Protein AF-A0A936M4H3-F1 (afdb_monomer_lite)

pLDDT: mean 85.04, std 13.44, range [44.91, 98.25]

Foldseek 3Di:
DDPPPQDLVCLLVVVDDPVNNVVNVVVCVVDPVSVVVNVVVVVVVVVVVPDDPDPDPPDPDPPPPPVPDDDPVVVVVCVVVVCVVVVVVVVVVVVVVVVVVVVPPDDDDDDPDDDDDDDDPVVVVVVVVVVVVVVVVVVVVVVVVVVVVVVVVVVVVVVVVVVVVVVVVVVVVVVVVVVVVVVVVVVVVVVPPD

Radius of gyration: 44.27 Å; chains: 1; bounding box: 66×69×129 Å

Sequence (194 aa):
MNCAPHDVRDYFFGELEEDARLRMDAHVTGCDACRAELRELETARAALLALRDEELPQRIAFVSDRVYEPSPVLRWWRAFWASGPRLVFAASVMLSAALVFHALRPAPAPPPVAQAPAVDIEAVRAEIRREIVQAVSSSEERYAERSAQLVSAAEQKLRQERQRDHEATNASLDYIERQLKYMHRASLDVGGMR

Structure (mmCIF, N/CA/C/O backbone):
data_AF-A0A936M4H3-F1
#
_entry.id   AF-A0A936M4H3-F1
#
loop_
_atom_site.group_PDB
_atom_site.id
_atom_site.type_symbol
_atom_site.label_atom_id
_atom_site.label_alt_id
_atom_site.label_comp_id
_atom_site.label_asym_id
_atom_site.label_entity_id
_atom_site.label_seq_id
_atom_site.pdbx_PDB_ins_code
_atom_site.Cartn_x
_atom_site.Cartn_y
_atom_site.Cartn_z
_atom_site.occupancy
_atom_site.B_iso_or_equiv
_atom_site.auth_seq_id
_atom_site.auth_comp_id
_atom_site.auth_asym_id
_atom_site.auth_atom_id
_atom_site.pdbx_PDB_model_num
ATOM 1 N N . MET A 1 1 ? -37.509 -13.053 21.023 1.00 46.47 1 MET A N 1
ATOM 2 C CA . MET A 1 1 ? -37.478 -11.950 22.012 1.00 46.47 1 MET A CA 1
ATOM 3 C C . MET A 1 1 ? -36.173 -12.100 22.766 1.00 46.47 1 MET A C 1
ATOM 5 O O . MET A 1 1 ? -35.916 -13.180 23.264 1.00 46.47 1 MET A O 1
ATOM 9 N N . ASN A 1 2 ? -35.312 -11.086 22.697 1.00 53.19 2 ASN A N 1
ATOM 10 C CA . ASN A 1 2 ? -33.869 -11.202 22.924 1.00 53.19 2 ASN A CA 1
ATOM 11 C C . ASN A 1 2 ? -33.533 -11.342 24.420 1.00 53.19 2 ASN A C 1
ATOM 13 O O . ASN A 1 2 ? -33.595 -10.354 25.147 1.00 53.19 2 ASN A O 1
ATOM 17 N N . CYS A 1 3 ? -33.123 -12.529 24.869 1.00 69.69 3 CYS A N 1
ATOM 18 C CA . CYS A 1 3 ? -32.554 -12.752 26.206 1.00 69.69 3 CYS A CA 1
ATOM 19 C C . CYS A 1 3 ? -31.068 -12.337 26.283 1.00 69.69 3 CYS A C 1
ATOM 21 O O . CYS A 1 3 ? -30.288 -12.950 27.001 1.00 69.69 3 CYS A O 1
ATOM 23 N N . ALA A 1 4 ? -30.660 -11.287 25.559 1.00 59.22 4 ALA A N 1
ATOM 24 C CA . ALA A 1 4 ? -29.304 -10.738 25.622 1.00 59.22 4 ALA A CA 1
ATOM 25 C C . ALA A 1 4 ? -29.107 -10.101 27.010 1.00 59.22 4 ALA A C 1
ATOM 27 O O . ALA A 1 4 ? -29.795 -9.124 27.318 1.00 59.22 4 ALA A O 1
ATOM 28 N N . PRO A 1 5 ? -28.260 -10.682 27.879 1.00 66.44 5 PRO A N 1
ATOM 29 C CA . PRO A 1 5 ? -26.875 -11.057 27.564 1.00 66.44 5 PRO A CA 1
ATOM 30 C C . PRO A 1 5 ? -26.554 -12.568 27.583 1.00 66.44 5 PRO A C 1
ATOM 32 O O . PRO A 1 5 ? -25.386 -12.940 27.632 1.00 66.44 5 PRO A O 1
ATOM 35 N N . HIS A 1 6 ? -27.559 -13.439 27.597 1.00 66.12 6 HIS A N 1
ATOM 36 C CA . HIS A 1 6 ? -27.398 -14.878 27.792 1.00 66.12 6 HIS A CA 1
ATOM 37 C C . HIS A 1 6 ? -27.431 -15.624 26.446 1.00 66.12 6 HIS A C 1
ATOM 39 O O . HIS A 1 6 ? -28.507 -15.847 25.897 1.00 66.12 6 HIS A O 1
ATOM 45 N N . ASP A 1 7 ? -26.264 -16.020 25.919 1.00 81.31 7 ASP A N 1
ATOM 46 C CA . ASP A 1 7 ? -26.178 -16.891 24.734 1.00 81.31 7 ASP A CA 1
ATOM 47 C C . ASP A 1 7 ? -26.290 -18.370 25.147 1.00 81.31 7 ASP A C 1
ATOM 49 O O . ASP A 1 7 ? -25.391 -18.943 25.769 1.00 81.31 7 ASP A O 1
ATOM 53 N N . VAL A 1 8 ? -27.431 -18.989 24.830 1.00 87.50 8 VAL A N 1
ATOM 54 C CA . VAL A 1 8 ? -27.711 -20.408 25.113 1.00 87.50 8 VAL A CA 1
ATOM 55 C C . VAL A 1 8 ? -26.773 -21.330 24.320 1.00 87.50 8 VAL A C 1
ATOM 57 O O . VAL A 1 8 ? -26.495 -22.446 24.762 1.00 87.50 8 VAL A O 1
ATOM 60 N N . ARG A 1 9 ? -26.235 -20.878 23.177 1.00 88.69 9 ARG A N 1
ATOM 61 C CA . ARG A 1 9 ? -25.313 -21.671 22.349 1.00 88.69 9 ARG A CA 1
ATOM 62 C C . ARG A 1 9 ? -23.954 -21.800 23.018 1.00 88.69 9 ARG A C 1
ATOM 64 O O . ARG A 1 9 ? -23.459 -22.915 23.135 1.00 88.69 9 ARG A O 1
ATOM 71 N N . ASP A 1 10 ? -23.403 -20.700 23.524 1.00 90.38 10 ASP A N 1
ATOM 72 C CA . ASP A 1 10 ? -22.117 -20.703 24.234 1.00 90.38 10 ASP A CA 1
ATOM 73 C C . ASP A 1 10 ? -22.197 -21.585 25.488 1.00 90.38 10 ASP A C 1
ATOM 75 O O . ASP A 1 10 ? -21.259 -22.310 25.821 1.00 90.38 10 ASP A O 1
ATOM 79 N N . TYR A 1 11 ? -23.351 -21.583 26.166 1.00 90.00 11 TYR A N 1
ATOM 80 C CA . TYR A 1 11 ? -23.632 -22.514 27.258 1.00 90.00 11 TYR A CA 1
ATOM 81 C C . TYR A 1 11 ? -23.642 -23.974 26.786 1.00 90.00 11 TYR A C 1
ATOM 83 O O . TYR A 1 11 ? -22.973 -24.814 27.385 1.00 90.00 11 TYR A O 1
ATOM 91 N N . PHE A 1 12 ? -24.355 -24.276 25.697 1.00 92.25 12 PHE A N 1
ATOM 92 C CA . PHE A 1 12 ? -24.475 -25.627 25.141 1.00 92.25 12 PHE A CA 1
ATOM 93 C C . PHE A 1 12 ? -23.137 -26.204 24.647 1.00 92.25 12 PHE A C 1
ATOM 95 O O . PHE A 1 12 ? -22.875 -27.396 24.824 1.00 92.25 12 PHE A O 1
ATOM 1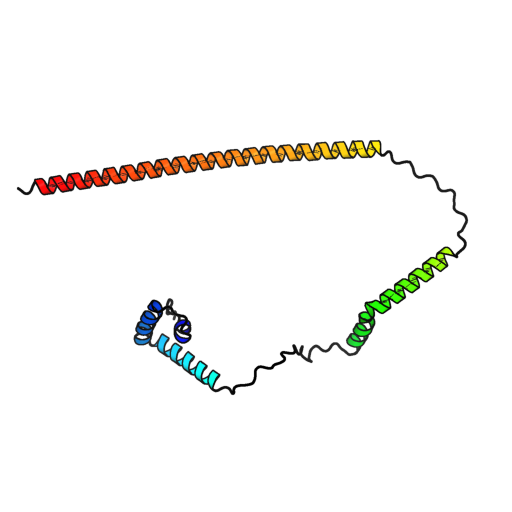02 N N . PHE A 1 13 ? -22.280 -25.369 24.051 1.00 91.19 13 PHE A N 1
ATOM 103 C CA . PHE A 1 13 ? -20.937 -25.754 23.606 1.00 91.19 13 PHE A CA 1
ATOM 104 C C . PHE A 1 13 ? -19.885 -25.714 24.726 1.00 91.19 13 PHE A C 1
ATOM 106 O O . PHE A 1 13 ? -18.771 -26.195 24.531 1.00 91.19 13 PHE A O 1
ATOM 113 N N . GLY A 1 14 ? -20.239 -25.214 25.915 1.00 90.12 14 GLY A N 1
ATOM 114 C CA . GLY A 1 14 ? -19.338 -25.141 27.066 1.00 90.12 14 GLY A CA 1
ATOM 115 C C . GLY A 1 14 ? -18.285 -24.032 26.968 1.00 90.12 14 GLY A C 1
ATOM 116 O O . GLY A 1 14 ? -17.263 -24.109 27.645 1.00 90.12 14 GLY A O 1
ATOM 117 N N . GLU A 1 15 ? -18.530 -23.007 26.152 1.00 90.19 15 GLU A N 1
ATOM 118 C CA . GLU A 1 15 ? -17.616 -21.884 25.896 1.00 90.19 15 GLU A CA 1
ATOM 119 C C . GLU A 1 15 ? -17.729 -20.768 26.951 1.00 90.19 15 GLU A C 1
ATOM 121 O O . GLU A 1 15 ? -16.879 -19.882 27.022 1.00 90.19 15 GLU A O 1
ATOM 126 N N . LEU A 1 16 ? -18.750 -20.821 27.815 1.00 88.62 16 LEU A N 1
ATOM 127 C CA . LEU A 1 16 ? -18.924 -19.867 28.912 1.00 88.62 16 LEU A CA 1
ATOM 128 C C . LEU A 1 16 ? -17.942 -20.105 30.071 1.00 88.62 16 LEU A C 1
ATOM 130 O O . LEU A 1 16 ? -17.772 -21.236 30.545 1.00 88.62 16 LEU A O 1
ATOM 134 N N . GLU A 1 17 ? -17.395 -19.005 30.600 1.00 89.50 17 GLU A N 1
ATOM 135 C CA . GLU A 1 17 ? -16.683 -18.963 31.884 1.00 89.50 17 GLU A CA 1
ATOM 136 C C . GLU A 1 17 ? -17.578 -19.437 33.044 1.00 89.50 17 GLU A C 1
ATOM 138 O O . GLU A 1 17 ? -18.808 -19.365 32.982 1.00 89.50 17 GLU A O 1
ATOM 143 N N . GLU A 1 18 ? -16.969 -19.910 34.133 1.00 86.56 18 GLU A N 1
ATOM 144 C CA . GLU A 1 18 ? -17.671 -20.544 35.261 1.00 86.56 18 GLU A CA 1
ATOM 145 C C . GLU A 1 18 ? -18.738 -19.629 35.895 1.00 86.56 18 GLU A C 1
ATOM 147 O O . GLU A 1 18 ? -19.885 -20.041 36.087 1.00 86.56 18 GLU A O 1
ATOM 152 N N . ASP A 1 19 ? -18.416 -18.346 36.081 1.00 85.19 19 ASP A N 1
ATOM 153 C CA . ASP A 1 19 ? -19.343 -17.331 36.598 1.00 85.19 19 ASP A CA 1
ATOM 154 C C . ASP A 1 19 ? -20.516 -17.044 35.647 1.00 85.19 19 ASP A C 1
ATOM 156 O O . ASP A 1 19 ? -21.613 -16.659 36.067 1.00 85.19 19 ASP A O 1
ATOM 160 N N . ALA A 1 20 ? -20.301 -17.168 34.336 1.00 86.19 20 ALA A N 1
ATOM 161 C CA . ALA A 1 20 ? -21.347 -16.995 33.331 1.00 86.19 20 ALA A CA 1
ATOM 162 C C . ALA A 1 20 ? -22.241 -18.240 33.236 1.00 86.19 20 ALA A C 1
ATOM 164 O O . ALA A 1 20 ? -23.455 -18.111 33.064 1.00 86.19 20 ALA A O 1
ATOM 165 N N . ARG A 1 21 ? -21.666 -19.431 33.434 1.00 87.50 21 ARG A N 1
ATOM 166 C CA . ARG A 1 21 ? -22.384 -20.708 33.448 1.00 87.50 21 ARG A CA 1
ATOM 167 C C . ARG A 1 21 ? -23.381 -20.792 34.602 1.00 87.50 21 ARG A C 1
ATOM 169 O O . ARG A 1 21 ? -24.550 -21.062 34.354 1.00 87.50 21 ARG A O 1
ATOM 176 N N . LEU A 1 22 ? -22.968 -20.438 35.822 1.00 88.69 22 LEU A N 1
ATOM 177 C CA . LEU A 1 22 ? -23.860 -20.414 36.993 1.00 88.69 22 LEU A CA 1
ATOM 178 C C . LEU A 1 22 ? -25.050 -19.458 36.804 1.00 88.69 22 LEU A C 1
ATOM 180 O O . LEU A 1 22 ? -26.182 -19.760 37.185 1.00 88.69 22 LEU A O 1
ATOM 184 N N . ARG A 1 23 ? -24.807 -18.300 36.176 1.00 87.31 23 ARG A N 1
ATOM 185 C CA . ARG A 1 23 ? -25.868 -17.341 35.832 1.00 87.31 23 ARG A CA 1
ATOM 186 C C . ARG A 1 23 ? -26.816 -17.896 34.768 1.00 87.31 23 ARG A C 1
ATOM 188 O O . ARG A 1 23 ? -28.020 -17.664 34.860 1.00 87.31 23 ARG A O 1
ATOM 195 N N . MET A 1 24 ? -26.291 -18.632 33.790 1.00 88.50 24 MET A N 1
ATOM 196 C CA . MET A 1 24 ? -27.103 -19.296 32.775 1.00 88.50 24 MET A CA 1
ATOM 197 C C . MET A 1 24 ? -27.952 -20.428 33.366 1.00 88.50 24 MET A C 1
ATOM 199 O O . MET A 1 24 ? -29.138 -20.494 33.060 1.00 88.50 24 MET A O 1
ATOM 203 N N . ASP A 1 25 ? -27.408 -21.255 34.262 1.00 89.50 25 ASP A N 1
ATOM 204 C CA . ASP A 1 25 ? -28.155 -22.335 34.928 1.00 89.50 25 ASP A CA 1
ATOM 205 C C . ASP A 1 25 ? -29.379 -21.791 35.681 1.00 89.50 25 ASP A C 1
ATOM 207 O O . ASP A 1 25 ? -30.506 -22.290 35.546 1.00 89.50 25 ASP A O 1
ATOM 211 N N . ALA A 1 26 ? -29.183 -20.699 36.426 1.00 88.62 26 ALA A N 1
ATOM 212 C CA . ALA A 1 26 ? -30.270 -20.000 37.102 1.00 88.62 26 ALA A CA 1
ATOM 213 C C . ALA A 1 26 ? -31.306 -19.451 36.101 1.00 88.62 26 ALA A C 1
ATOM 215 O O . ALA A 1 26 ? -32.514 -19.554 36.329 1.00 88.62 26 ALA A O 1
ATOM 216 N N . HIS A 1 27 ? -30.852 -18.903 34.970 1.00 90.00 27 HIS A N 1
ATOM 217 C CA . HIS A 1 27 ? -31.723 -18.333 33.945 1.00 90.00 27 HIS A CA 1
ATOM 218 C C . HIS A 1 27 ? -32.550 -19.394 33.203 1.00 90.00 27 HIS A C 1
ATOM 220 O O . HIS A 1 27 ? -33.765 -19.240 33.070 1.00 90.00 27 HIS A O 1
ATOM 226 N N . VAL A 1 28 ? -31.932 -20.495 32.767 1.00 89.75 28 VAL A N 1
ATOM 227 C CA . VAL A 1 28 ? -32.606 -21.611 32.082 1.00 89.75 28 VAL A CA 1
ATOM 228 C C . VAL A 1 28 ? -33.642 -22.262 32.9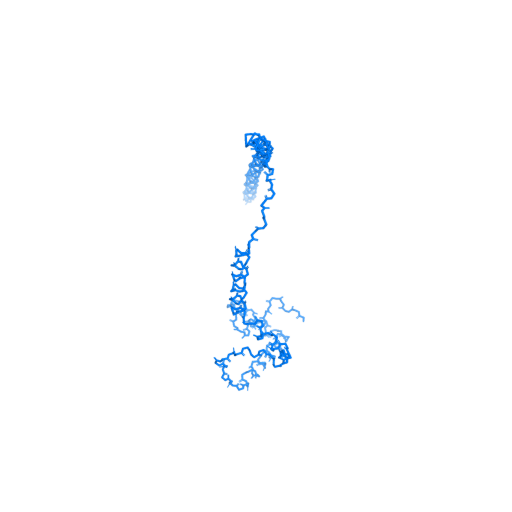99 1.00 89.75 28 VAL A C 1
ATOM 230 O O . VAL A 1 28 ? -34.692 -22.697 32.532 1.00 89.75 28 VAL A O 1
ATOM 233 N N . THR A 1 29 ? -33.435 -22.253 34.316 1.00 89.19 29 THR A N 1
ATOM 234 C CA . THR A 1 29 ? -34.442 -22.726 35.282 1.00 89.19 29 THR A CA 1
ATOM 235 C C . THR A 1 29 ? -35.661 -21.793 35.369 1.00 89.19 29 THR A C 1
ATOM 237 O O . THR A 1 29 ? -36.782 -22.254 35.590 1.00 89.19 29 THR A O 1
ATOM 240 N N . GLY A 1 30 ? -35.495 -20.491 35.118 1.00 87.81 30 GLY A N 1
ATOM 241 C CA . GLY A 1 30 ? -36.572 -19.492 35.176 1.00 87.81 30 GLY A CA 1
ATOM 242 C C . GLY A 1 30 ? -37.241 -19.146 33.838 1.00 87.81 30 GLY A C 1
ATOM 243 O O . GLY A 1 30 ? -38.352 -18.624 33.843 1.00 87.81 30 GLY A O 1
ATOM 244 N N . CYS A 1 31 ? -36.602 -19.429 32.700 1.00 90.88 31 CYS A N 1
ATOM 245 C CA . CYS A 1 31 ? -37.041 -18.965 31.381 1.00 90.88 31 CYS A CA 1
ATOM 246 C C . CYS A 1 31 ? -37.466 -20.119 30.459 1.00 90.88 31 CYS A C 1
ATOM 248 O O . CYS A 1 31 ? -36.638 -20.912 30.008 1.00 90.88 31 CYS A O 1
ATOM 250 N N . ASP A 1 32 ? -38.758 -20.189 30.121 1.00 89.88 32 ASP A N 1
ATOM 251 C CA . ASP A 1 32 ? -39.290 -21.196 29.190 1.00 89.88 32 ASP A CA 1
ATOM 252 C C . ASP A 1 32 ? -38.730 -21.074 27.770 1.00 89.88 32 ASP A C 1
ATOM 254 O O . ASP A 1 32 ? -38.497 -22.093 27.121 1.00 89.88 32 ASP A O 1
ATOM 258 N N . ALA A 1 33 ? -38.482 -19.848 27.299 1.00 88.56 33 ALA A N 1
ATOM 259 C CA . ALA A 1 33 ? -37.937 -19.609 25.964 1.00 88.56 33 ALA A CA 1
ATOM 260 C C . ALA A 1 33 ? -36.526 -20.203 25.826 1.00 88.56 33 ALA A C 1
ATOM 262 O O . ALA A 1 33 ? -36.281 -20.998 24.924 1.00 88.56 33 ALA A O 1
ATOM 263 N N . CYS A 1 34 ? -35.640 -19.926 26.787 1.00 90.06 34 CYS A N 1
ATOM 264 C CA . CYS A 1 34 ? -34.279 -20.464 26.784 1.00 90.06 34 CYS A CA 1
ATOM 265 C C . CYS A 1 34 ? -34.257 -21.994 26.946 1.00 90.06 34 CYS A C 1
ATOM 267 O O . CYS A 1 34 ? -33.422 -22.662 26.342 1.00 90.06 34 CYS A O 1
ATOM 269 N N . ARG A 1 35 ? -35.203 -22.587 27.696 1.00 91.00 35 ARG A N 1
ATOM 270 C CA . ARG A 1 35 ? -35.359 -24.056 27.745 1.00 91.00 35 ARG A CA 1
ATOM 271 C C . ARG A 1 35 ? -35.807 -24.657 26.420 1.00 91.00 35 ARG A C 1
ATOM 273 O O . ARG A 1 35 ? -35.452 -25.798 26.136 1.00 91.00 35 ARG A O 1
ATOM 280 N N . ALA A 1 36 ? -36.664 -23.962 25.678 1.00 91.94 36 ALA A N 1
ATOM 281 C CA . ALA A 1 36 ? -37.124 -24.427 24.376 1.00 91.94 36 ALA A CA 1
ATOM 282 C C . ALA A 1 36 ? -35.973 -24.406 23.362 1.00 91.94 36 ALA A C 1
ATOM 284 O O . ALA A 1 36 ? -35.756 -25.408 22.686 1.00 91.94 36 ALA A O 1
ATOM 285 N N . GLU A 1 37 ? -35.189 -23.326 23.341 1.00 91.81 37 GLU A N 1
ATOM 286 C CA . GLU A 1 37 ? -33.98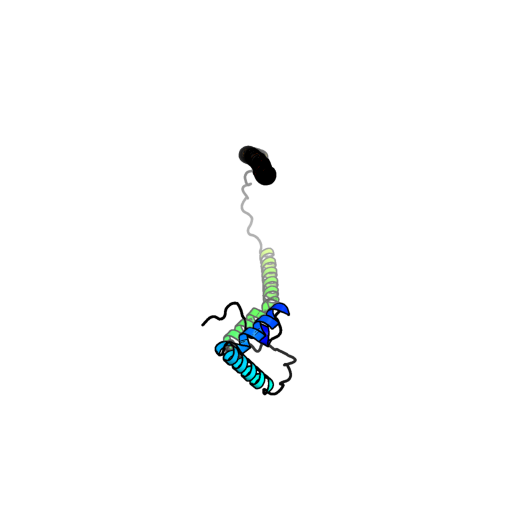8 -23.216 22.502 1.00 91.81 37 GLU A CA 1
ATOM 287 C C . GLU A 1 37 ? -32.944 -24.289 22.853 1.00 91.81 37 GLU A C 1
ATOM 289 O O . GLU A 1 37 ? -32.416 -24.949 21.960 1.00 91.81 37 GLU A O 1
ATOM 294 N N . LEU A 1 38 ? -32.697 -24.547 24.144 1.00 92.44 38 LEU A N 1
ATOM 295 C CA . LEU A 1 38 ? -31.765 -25.599 24.567 1.00 92.44 38 LEU A CA 1
ATOM 296 C C . LEU A 1 38 ? -32.205 -26.992 24.083 1.00 92.44 38 LEU A C 1
ATOM 298 O O . LEU A 1 38 ? -31.390 -27.756 23.570 1.00 92.44 38 LEU A O 1
ATOM 302 N N . ARG A 1 39 ? -33.506 -27.301 24.170 1.00 93.69 39 ARG A N 1
ATOM 303 C CA . ARG A 1 39 ? -34.073 -28.559 23.653 1.00 93.69 39 ARG A CA 1
ATOM 304 C C . ARG A 1 39 ? -33.934 -28.684 22.135 1.00 93.69 39 ARG A C 1
ATOM 306 O O . ARG A 1 39 ? -33.712 -29.783 21.625 1.00 93.69 39 ARG A O 1
ATOM 313 N N . GLU A 1 40 ? -34.068 -27.582 21.403 1.00 93.50 40 GLU A N 1
ATOM 314 C CA . GLU A 1 40 ? -33.864 -27.560 19.953 1.00 93.50 40 GLU A CA 1
ATOM 315 C C . GLU A 1 40 ? -32.402 -27.872 19.595 1.00 93.50 40 GLU A C 1
ATOM 317 O O . GLU A 1 40 ? -32.147 -28.722 18.740 1.00 93.50 40 GLU A O 1
ATOM 322 N N . LEU A 1 41 ? -31.444 -27.275 20.314 1.00 94.25 41 LEU A N 1
ATOM 323 C CA . LEU A 1 41 ? -30.013 -27.554 20.150 1.00 94.25 41 LEU A CA 1
ATOM 324 C C . LEU A 1 41 ? -29.657 -29.012 20.481 1.00 94.25 41 LEU A C 1
ATOM 326 O O . LEU A 1 41 ? -28.917 -29.655 19.732 1.00 94.25 41 LEU A O 1
ATOM 330 N N . GLU A 1 42 ? -30.212 -29.567 21.560 1.00 94.50 42 GLU A N 1
ATOM 331 C CA . GLU A 1 42 ? -30.048 -30.983 21.917 1.00 94.50 42 GLU A CA 1
ATOM 332 C C . GLU A 1 42 ? -30.587 -31.911 20.823 1.00 94.50 42 GLU A C 1
ATOM 334 O O . GLU A 1 42 ? -29.924 -32.879 20.441 1.00 94.50 42 GLU A O 1
ATOM 339 N N . THR A 1 43 ? -31.756 -31.584 20.267 1.00 95.38 43 THR A N 1
ATOM 340 C CA . THR A 1 43 ? -32.375 -32.348 19.174 1.00 95.38 43 THR A CA 1
ATOM 341 C C . THR A 1 43 ? -31.520 -32.288 17.908 1.00 95.38 43 THR A C 1
ATOM 343 O O . THR A 1 43 ? -31.287 -33.317 17.271 1.00 95.38 43 THR A O 1
ATOM 346 N N . ALA A 1 44 ? -30.995 -31.110 17.560 1.00 93.50 44 ALA A N 1
ATOM 347 C CA . ALA A 1 44 ? -30.100 -30.939 16.421 1.00 93.50 44 ALA A CA 1
ATOM 348 C C . ALA A 1 44 ? -28.797 -31.735 16.595 1.00 93.50 44 ALA A C 1
ATOM 350 O O . ALA A 1 44 ? -28.371 -32.430 15.674 1.00 93.50 44 ALA A O 1
ATOM 351 N N . ARG A 1 45 ? -28.190 -31.707 17.788 1.00 94.00 45 ARG A N 1
ATOM 352 C CA . ARG A 1 45 ? -26.997 -32.510 18.097 1.00 94.00 45 ARG A CA 1
ATOM 353 C C . ARG A 1 45 ? -27.280 -34.004 17.991 1.00 94.00 45 ARG A C 1
ATOM 355 O O . ARG A 1 45 ? -26.468 -34.725 17.420 1.00 94.00 45 ARG A O 1
ATOM 362 N N . ALA A 1 46 ? -28.415 -34.467 18.507 1.00 93.12 46 ALA A N 1
ATOM 363 C CA . ALA A 1 46 ? -28.815 -35.864 18.385 1.00 93.12 46 ALA A CA 1
ATOM 364 C C . ALA A 1 46 ? -29.010 -36.270 16.916 1.00 93.12 46 ALA A C 1
ATOM 366 O O . ALA A 1 46 ? -28.549 -37.335 16.516 1.00 93.12 46 ALA A O 1
ATOM 367 N N . ALA A 1 47 ? -29.622 -35.409 16.097 1.00 93.25 47 ALA A N 1
ATOM 368 C CA . ALA A 1 47 ? -29.771 -35.648 14.665 1.00 93.25 47 ALA A CA 1
ATOM 369 C C . ALA A 1 47 ? -28.413 -35.716 13.950 1.00 93.25 47 ALA A C 1
ATOM 371 O O . ALA A 1 47 ? -28.195 -36.629 13.161 1.00 93.25 47 ALA A O 1
ATOM 372 N N . LEU A 1 48 ? -27.485 -34.805 14.263 1.00 89.88 48 LEU A N 1
ATOM 373 C CA . LEU A 1 48 ? -26.131 -34.807 13.700 1.00 89.88 48 LEU A CA 1
ATOM 374 C C . LEU A 1 48 ? -25.336 -36.055 14.095 1.00 89.88 48 LEU A C 1
ATOM 376 O O . LEU A 1 48 ? -24.660 -36.627 13.251 1.00 89.88 48 LEU A O 1
ATOM 380 N N . LEU A 1 49 ? -25.446 -36.504 15.347 1.00 88.94 49 LEU A N 1
ATOM 381 C CA . LEU A 1 49 ? -24.792 -37.729 15.822 1.00 88.94 49 LEU A CA 1
ATOM 382 C C . LEU A 1 49 ? -25.468 -39.013 15.317 1.00 88.94 49 LEU A C 1
ATOM 384 O O . LEU A 1 49 ? -24.870 -40.081 15.382 1.00 88.94 49 LEU A O 1
ATOM 388 N N . ALA A 1 50 ? -26.709 -38.926 14.834 1.00 90.12 50 ALA A N 1
ATOM 389 C CA . ALA A 1 50 ? -27.404 -40.041 14.197 1.00 90.12 50 ALA A CA 1
ATOM 390 C C . ALA A 1 50 ? -27.015 -40.219 12.720 1.00 90.12 50 ALA A C 1
ATOM 392 O O . ALA A 1 50 ? -27.342 -41.252 12.128 1.00 90.12 50 ALA A O 1
ATOM 393 N N . LEU A 1 51 ? -26.337 -39.238 12.108 1.00 85.75 51 LEU A N 1
ATOM 394 C CA . LEU A 1 51 ? -25.740 -39.443 10.794 1.00 85.75 51 LEU A CA 1
ATOM 395 C C . LEU A 1 51 ? -24.641 -40.499 10.908 1.00 85.75 51 LEU A C 1
ATOM 397 O O . LEU A 1 51 ? -23.915 -40.577 11.894 1.00 85.75 51 LEU A O 1
ATOM 401 N N . ARG A 1 52 ? -24.533 -41.333 9.876 1.00 77.50 52 ARG A N 1
ATOM 402 C CA . ARG A 1 52 ? -23.478 -42.338 9.798 1.00 77.50 52 ARG A CA 1
ATOM 403 C C . ARG A 1 52 ? -22.126 -41.632 9.725 1.00 77.50 52 ARG A C 1
ATOM 405 O O . ARG A 1 52 ? -21.973 -40.718 8.917 1.00 77.50 52 ARG A O 1
ATOM 412 N N . ASP A 1 53 ? -21.165 -42.102 10.515 1.00 75.56 53 ASP A N 1
ATOM 413 C CA . ASP A 1 53 ? -19.768 -41.698 10.380 1.00 75.56 53 ASP A CA 1
ATOM 414 C C . ASP A 1 53 ? -19.289 -42.073 8.972 1.00 75.56 53 ASP A C 1
ATOM 416 O O . ASP A 1 53 ? -19.095 -43.245 8.644 1.00 75.56 53 ASP A O 1
ATOM 420 N N . GLU A 1 54 ? -19.176 -41.071 8.107 1.00 75.19 54 GLU A N 1
ATOM 421 C CA . GLU A 1 54 ? -18.606 -41.209 6.774 1.00 75.19 54 GLU A CA 1
ATOM 422 C C . GLU A 1 54 ? -17.123 -40.832 6.874 1.00 75.19 54 GLU A C 1
ATOM 424 O O . GLU A 1 54 ? -16.768 -39.810 7.468 1.00 75.19 54 GLU A O 1
ATOM 429 N N . GLU A 1 55 ? -16.239 -41.668 6.330 1.00 73.19 55 GLU A N 1
ATOM 430 C CA . GLU A 1 55 ? -14.803 -41.390 6.348 1.00 73.19 55 GLU A CA 1
ATOM 431 C C . GLU A 1 55 ? -14.524 -40.037 5.675 1.00 73.19 55 GLU A C 1
ATOM 433 O O . GLU A 1 55 ? -14.973 -39.790 4.551 1.00 73.19 55 GLU A O 1
ATOM 438 N N . LEU A 1 56 ? -13.770 -39.149 6.344 1.00 63.66 56 LEU A N 1
ATOM 439 C CA . LEU A 1 56 ? -13.352 -37.890 5.726 1.00 63.66 56 LEU A CA 1
ATOM 440 C C . LEU A 1 56 ? -12.622 -38.213 4.410 1.00 63.66 56 LEU A C 1
ATOM 442 O O . LEU A 1 56 ? -11.633 -38.956 4.436 1.00 63.66 56 LEU A O 1
ATOM 446 N N . PRO A 1 57 ? -13.060 -37.661 3.263 1.00 70.38 57 PRO A N 1
ATOM 447 C CA . PRO A 1 57 ? -12.458 -37.981 1.981 1.00 70.38 57 PRO A CA 1
ATOM 448 C C . PRO A 1 57 ? -10.977 -37.597 2.006 1.00 70.38 57 PRO A C 1
ATOM 450 O O . PRO A 1 57 ? -10.621 -36.421 2.042 1.00 70.38 57 PRO A O 1
ATOM 453 N N . GLN A 1 58 ? -10.098 -38.602 1.939 1.00 68.06 58 GLN A N 1
ATOM 454 C CA . GLN A 1 58 ? -8.636 -38.428 1.979 1.00 68.06 58 GLN A CA 1
ATOM 455 C C . GLN A 1 58 ? -8.093 -37.609 0.791 1.00 68.06 58 GLN A C 1
ATOM 457 O O . GLN A 1 58 ? -6.927 -37.217 0.765 1.00 68.06 58 GLN A O 1
ATOM 462 N N . ARG A 1 59 ? -8.940 -37.340 -0.210 1.00 58.78 59 ARG A N 1
ATOM 463 C CA . ARG A 1 59 ? -8.665 -36.466 -1.348 1.00 58.78 59 ARG A CA 1
ATOM 464 C C . ARG A 1 59 ? -9.876 -35.600 -1.651 1.00 58.78 59 ARG A C 1
ATOM 466 O O . ARG A 1 59 ? -10.772 -36.004 -2.388 1.00 58.78 59 ARG A O 1
ATOM 473 N N . ILE A 1 60 ? -9.845 -34.367 -1.163 1.00 54.94 60 ILE A N 1
ATOM 474 C CA . ILE A 1 60 ? -10.685 -33.293 -1.688 1.00 54.94 60 ILE A CA 1
ATOM 475 C C . ILE A 1 60 ? -10.086 -32.895 -3.043 1.00 54.94 60 ILE A C 1
ATOM 477 O O . ILE A 1 60 ? -9.289 -31.966 -3.152 1.00 54.94 60 ILE A O 1
ATOM 481 N N . ALA A 1 61 ? -10.394 -33.656 -4.092 1.00 60.53 61 ALA A N 1
ATOM 482 C CA . ALA A 1 61 ? -10.194 -33.148 -5.437 1.00 60.53 61 ALA A CA 1
ATOM 483 C C . ALA A 1 61 ? -11.276 -32.089 -5.658 1.00 60.53 61 ALA A C 1
ATOM 485 O O . ALA A 1 61 ? -12.462 -32.408 -5.582 1.00 60.53 61 ALA A O 1
ATOM 486 N N . PHE A 1 62 ? -10.881 -30.842 -5.927 1.00 50.84 62 PHE A N 1
ATOM 487 C CA . PHE A 1 62 ? -11.780 -29.854 -6.516 1.00 50.84 62 PHE A CA 1
ATOM 488 C C . PHE A 1 62 ? -12.207 -30.389 -7.885 1.00 50.84 62 PHE A C 1
ATOM 490 O O . PHE A 1 62 ? -11.584 -30.111 -8.910 1.00 50.84 62 PHE A O 1
ATOM 497 N N . VAL A 1 63 ? -13.249 -31.215 -7.902 1.00 57.34 63 VAL A N 1
ATOM 498 C CA . VAL A 1 63 ? -13.989 -31.517 -9.116 1.00 57.34 63 VAL A CA 1
ATOM 499 C C . VAL A 1 63 ? -14.722 -30.224 -9.426 1.00 57.34 63 VAL A C 1
ATOM 501 O O . VAL A 1 63 ? -15.812 -29.972 -8.928 1.00 57.34 63 VAL A O 1
ATOM 504 N N . SER A 1 64 ? -14.060 -29.349 -10.185 1.00 53.78 64 SER A N 1
ATOM 505 C CA . SER A 1 64 ? -14.758 -28.306 -10.921 1.00 53.78 64 SER A CA 1
ATOM 506 C C . SER A 1 64 ? -15.883 -29.011 -11.666 1.00 53.78 64 SER A C 1
ATOM 508 O O . SER A 1 64 ? -15.621 -29.969 -12.397 1.00 53.78 64 SER A O 1
ATOM 510 N N . ASP A 1 65 ? -17.119 -28.615 -11.372 1.00 49.88 65 ASP A N 1
ATOM 511 C CA . ASP A 1 65 ? -18.329 -29.137 -11.987 1.00 49.88 65 ASP A CA 1
ATOM 512 C C . ASP A 1 65 ? -18.091 -29.517 -13.451 1.00 49.88 65 ASP A C 1
ATOM 514 O O . ASP A 1 65 ? -17.645 -28.698 -14.258 1.00 49.88 65 ASP A O 1
ATOM 518 N N . ARG A 1 66 ? -18.477 -30.740 -13.829 1.00 53.88 66 ARG A N 1
ATOM 519 C CA . ARG A 1 66 ? -18.541 -31.181 -15.237 1.00 53.88 66 ARG A CA 1
ATOM 520 C C . ARG A 1 66 ? -19.354 -30.224 -16.126 1.00 53.88 66 ARG A C 1
ATOM 522 O O . ARG A 1 66 ? -19.240 -30.275 -17.346 1.00 53.88 66 ARG A O 1
ATOM 529 N N . VAL A 1 67 ? -20.151 -29.347 -15.515 1.00 53.75 67 VAL A N 1
ATOM 530 C CA . VAL A 1 67 ? -20.928 -28.277 -16.151 1.00 53.75 67 VAL A CA 1
ATOM 531 C C . VAL A 1 67 ? -20.034 -27.183 -16.773 1.00 53.75 67 VAL A C 1
ATOM 533 O O . VAL A 1 67 ? -20.488 -26.477 -17.667 1.00 53.75 67 VAL A O 1
ATOM 536 N N . TYR A 1 68 ? -18.750 -27.086 -16.399 1.00 51.72 68 TYR A N 1
ATOM 537 C CA . TYR A 1 68 ? -17.778 -26.133 -16.961 1.00 51.72 68 TYR A CA 1
ATOM 538 C C . TYR A 1 68 ? -16.747 -26.761 -17.908 1.00 51.72 68 TYR A C 1
ATOM 540 O O . TYR A 1 68 ? -15.654 -26.215 -18.086 1.00 51.72 68 TYR A O 1
ATOM 548 N N . GLU A 1 69 ? -17.045 -27.887 -18.563 1.00 61.41 69 GLU A N 1
ATOM 549 C CA . GLU A 1 69 ? -16.161 -28.329 -19.639 1.00 61.41 69 GLU A CA 1
ATOM 550 C C . GLU A 1 69 ? -16.214 -27.332 -20.815 1.00 61.41 69 GLU A C 1
ATOM 552 O O . GLU A 1 69 ? -17.268 -27.157 -21.433 1.00 61.41 69 GLU A O 1
ATOM 557 N N . PRO A 1 70 ? -15.092 -26.676 -21.180 1.00 62.06 70 PRO A N 1
ATOM 558 C CA . PRO A 1 70 ? -15.047 -25.882 -22.396 1.00 62.06 70 PRO A CA 1
ATOM 559 C C . PRO A 1 70 ? -15.405 -26.770 -23.594 1.00 62.06 70 PRO A C 1
ATOM 561 O O . PRO A 1 70 ? -14.972 -27.931 -23.674 1.00 62.06 70 PRO A O 1
ATOM 564 N N . SER A 1 71 ? -16.176 -26.212 -24.535 1.00 75.88 71 SER A N 1
ATOM 565 C CA . SER A 1 71 ? -16.556 -26.892 -25.776 1.00 75.88 71 SER A CA 1
ATOM 566 C C . SER A 1 71 ? -15.324 -27.536 -26.436 1.00 75.88 71 SER A C 1
ATOM 568 O O . SER A 1 71 ? -14.209 -27.015 -26.302 1.00 75.88 71 SER A O 1
ATOM 570 N N . PRO A 1 72 ? -15.468 -28.674 -27.140 1.00 78.44 72 PRO A N 1
ATOM 571 C CA . PRO A 1 72 ? -14.329 -29.374 -27.743 1.00 78.44 72 PRO A CA 1
ATOM 572 C C . PRO A 1 72 ? -13.487 -28.452 -28.643 1.00 78.44 72 PRO A C 1
ATOM 574 O O . PRO A 1 72 ? -12.261 -28.553 -28.657 1.00 78.44 72 PRO A O 1
ATOM 577 N N . VAL A 1 73 ? -14.132 -27.474 -29.289 1.00 81.56 73 VAL A N 1
ATOM 578 C CA . VAL A 1 73 ? -13.480 -26.408 -30.064 1.00 81.56 73 VAL A CA 1
ATOM 579 C C . VAL A 1 73 ? -12.594 -25.526 -29.182 1.00 81.56 73 VAL A C 1
ATOM 581 O O . VAL A 1 73 ? -11.420 -25.340 -29.492 1.00 81.56 73 VAL A O 1
ATOM 584 N N . LEU A 1 74 ? -13.109 -25.023 -28.054 1.00 80.88 74 LEU A N 1
ATOM 585 C CA . LEU A 1 74 ? -12.332 -24.199 -27.122 1.00 80.88 74 LEU A CA 1
ATOM 586 C C . LEU A 1 74 ? -11.163 -24.982 -26.502 1.00 80.88 74 LEU A C 1
ATOM 588 O O . LEU A 1 74 ? -10.120 -24.406 -26.199 1.00 80.88 74 LEU A O 1
ATOM 592 N N . ARG A 1 75 ? -11.332 -26.295 -26.310 1.00 80.44 75 ARG A N 1
ATOM 593 C CA . ARG A 1 75 ? -10.306 -27.196 -25.768 1.00 80.44 75 ARG A CA 1
ATOM 594 C C . ARG A 1 75 ? -9.151 -27.383 -26.750 1.00 80.44 75 ARG A C 1
ATOM 596 O O . ARG A 1 75 ? -7.997 -27.265 -26.348 1.00 80.44 75 ARG A O 1
ATOM 603 N N . TRP A 1 76 ? -9.457 -27.592 -28.031 1.00 82.44 76 TRP A N 1
ATOM 604 C CA . TRP A 1 76 ? -8.453 -27.639 -29.097 1.00 82.44 76 TRP A CA 1
ATOM 605 C C . TRP A 1 76 ? -7.741 -26.293 -29.262 1.00 82.44 76 TRP A C 1
ATOM 607 O O . TRP A 1 76 ? -6.514 -26.251 -29.320 1.00 82.44 76 TRP A O 1
ATOM 617 N N . TRP A 1 77 ? -8.492 -25.188 -29.231 1.00 83.12 77 TRP A N 1
ATOM 618 C CA . TRP A 1 77 ? -7.923 -23.841 -29.295 1.00 83.12 77 TRP A CA 1
ATOM 619 C C . TRP A 1 77 ? -6.965 -23.591 -28.125 1.00 83.12 77 TRP A C 1
ATOM 621 O O . TRP A 1 77 ? -5.822 -23.189 -28.325 1.00 83.12 77 TRP A O 1
ATOM 631 N N . ARG A 1 78 ? -7.373 -23.925 -26.895 1.00 80.50 78 ARG A N 1
ATOM 632 C CA . ARG A 1 78 ? -6.493 -23.842 -25.723 1.00 80.50 78 ARG A CA 1
ATOM 633 C C . ARG A 1 78 ? -5.278 -24.750 -25.839 1.00 80.50 78 ARG A C 1
ATOM 635 O O . ARG A 1 78 ? -4.202 -24.304 -25.480 1.00 80.50 78 ARG A O 1
ATOM 642 N N . ALA A 1 79 ? -5.407 -25.973 -26.347 1.00 79.25 79 ALA A N 1
ATOM 643 C CA . ALA A 1 79 ? -4.266 -26.872 -26.535 1.00 79.25 79 ALA A CA 1
ATOM 644 C C . ALA A 1 79 ? -3.254 -26.324 -27.559 1.00 79.25 79 ALA A C 1
ATOM 646 O O . ALA A 1 79 ? -2.046 -26.423 -27.344 1.00 79.25 79 ALA A O 1
ATOM 647 N N . PHE A 1 80 ? -3.738 -25.691 -28.630 1.00 79.69 80 PHE A N 1
ATOM 648 C CA . PHE A 1 80 ? -2.898 -25.006 -29.609 1.00 79.69 80 PHE A CA 1
ATOM 649 C C . PHE A 1 80 ? -2.131 -23.837 -28.970 1.00 79.69 80 PHE A C 1
ATOM 651 O O . PHE A 1 80 ? -0.906 -23.786 -29.063 1.00 79.69 80 PHE A O 1
ATOM 658 N N . TRP A 1 81 ? -2.806 -22.954 -28.229 1.00 76.62 81 TRP A N 1
ATOM 659 C CA . TRP A 1 81 ? -2.156 -21.819 -27.553 1.00 76.62 81 TRP A CA 1
ATOM 660 C C . TRP A 1 81 ? -1.345 -22.207 -26.306 1.00 76.62 81 TRP A C 1
ATOM 662 O O . TRP A 1 81 ? -0.391 -21.519 -25.950 1.00 76.62 81 TRP A O 1
ATOM 672 N N . ALA A 1 82 ? -1.655 -23.340 -25.673 1.00 73.56 82 ALA A N 1
ATOM 673 C CA . ALA A 1 82 ? -0.888 -23.900 -24.559 1.00 73.56 82 ALA A CA 1
ATOM 674 C C . ALA A 1 82 ? 0.481 -24.432 -25.002 1.00 73.56 82 ALA A C 1
ATOM 676 O O . ALA A 1 82 ? 1.360 -24.644 -24.169 1.00 73.56 82 ALA A O 1
ATOM 677 N N . SER A 1 83 ? 0.719 -24.568 -26.310 1.00 71.38 83 SER A N 1
ATOM 678 C CA . SER A 1 83 ? 2.053 -24.817 -26.860 1.00 71.38 83 SER A CA 1
ATOM 679 C C . SER A 1 83 ? 2.957 -23.567 -26.859 1.00 71.38 83 SER A C 1
ATOM 681 O O . SER A 1 83 ? 3.879 -23.460 -27.665 1.00 71.38 83 SER A O 1
ATOM 683 N N . GLY A 1 84 ? 2.738 -22.638 -25.918 1.00 71.25 84 GLY A N 1
ATOM 684 C CA . GLY A 1 84 ? 3.449 -21.364 -25.771 1.00 71.25 84 GLY A CA 1
ATOM 685 C C . GLY A 1 84 ? 4.973 -21.457 -25.934 1.00 71.25 84 GLY A C 1
ATOM 686 O O . GLY A 1 84 ? 5.512 -20.737 -26.773 1.00 71.25 84 GLY A O 1
ATOM 687 N N . PRO A 1 85 ? 5.684 -22.381 -25.254 1.00 76.50 85 PRO A N 1
ATOM 688 C CA . PRO A 1 85 ? 7.133 -22.512 -25.422 1.00 76.50 85 PRO A CA 1
ATOM 689 C C . PRO A 1 85 ? 7.556 -22.886 -26.851 1.00 76.50 85 PRO A C 1
ATOM 691 O O . PRO A 1 85 ? 8.568 -22.398 -27.350 1.00 76.50 85 PRO A O 1
ATOM 694 N N . ARG A 1 86 ? 6.772 -23.727 -27.541 1.00 81.06 86 ARG A N 1
ATOM 695 C CA . ARG A 1 86 ? 7.061 -24.156 -28.920 1.00 81.06 86 ARG A CA 1
ATOM 696 C C . ARG A 1 86 ? 6.774 -23.042 -29.924 1.00 81.06 86 ARG A C 1
ATOM 698 O O . ARG A 1 86 ? 7.539 -22.877 -30.868 1.00 81.06 86 ARG A O 1
ATOM 705 N N . LEU A 1 87 ? 5.716 -22.262 -29.697 1.00 85.44 87 LEU A N 1
ATOM 706 C CA . LEU A 1 87 ? 5.371 -21.110 -30.532 1.00 85.44 87 LEU A CA 1
ATOM 707 C C . LEU A 1 87 ? 6.403 -19.985 -30.403 1.00 85.44 87 LEU A C 1
ATOM 709 O O . LEU A 1 87 ? 6.806 -19.423 -31.418 1.00 85.44 87 LEU A O 1
ATOM 713 N N . VAL A 1 88 ? 6.888 -19.704 -29.189 1.00 85.88 88 VAL A N 1
ATOM 714 C CA . VAL A 1 88 ? 7.961 -18.718 -28.970 1.00 85.88 88 VAL A CA 1
ATOM 715 C C . VAL A 1 88 ? 9.251 -19.168 -29.649 1.00 85.88 88 VAL A C 1
ATOM 717 O O . VAL A 1 88 ? 9.853 -18.383 -30.375 1.00 85.88 88 VAL A O 1
ATOM 720 N N . PHE A 1 89 ? 9.642 -20.437 -29.497 1.00 88.94 89 PHE A N 1
ATOM 721 C CA . PHE A 1 89 ? 10.829 -20.963 -30.172 1.00 88.94 89 PHE A CA 1
ATOM 722 C C . PHE A 1 89 ? 10.710 -20.872 -31.701 1.00 88.94 89 PHE A C 1
ATOM 724 O O . PHE A 1 89 ? 11.627 -20.389 -32.363 1.00 88.94 89 PHE A O 1
ATOM 731 N N . ALA A 1 90 ? 9.562 -21.262 -32.265 1.00 90.56 90 ALA A N 1
ATOM 732 C CA . ALA A 1 90 ? 9.308 -21.146 -33.699 1.00 90.56 90 ALA A CA 1
ATOM 733 C C . ALA A 1 90 ? 9.363 -19.684 -34.180 1.00 90.56 90 ALA A C 1
ATOM 735 O O . ALA A 1 90 ? 9.980 -19.400 -35.207 1.00 90.56 90 ALA A O 1
ATOM 736 N N . ALA A 1 91 ? 8.788 -18.749 -33.417 1.00 91.62 91 ALA A N 1
ATOM 737 C CA . ALA A 1 91 ? 8.839 -17.322 -33.722 1.00 91.62 91 ALA A CA 1
ATOM 738 C C . ALA A 1 91 ? 10.273 -16.772 -33.673 1.00 91.62 91 ALA A C 1
ATOM 740 O O . ALA A 1 91 ? 10.675 -16.035 -34.572 1.00 91.62 91 ALA A O 1
ATOM 741 N N . SER A 1 92 ? 11.072 -17.162 -32.675 1.00 93.00 92 SER A N 1
ATOM 742 C CA . SER A 1 92 ? 12.479 -16.761 -32.566 1.00 93.00 92 SER A CA 1
ATOM 743 C C . SER A 1 92 ? 13.328 -17.303 -33.715 1.00 93.00 92 SER A C 1
ATOM 745 O O . SER A 1 92 ? 14.139 -16.562 -34.269 1.00 93.00 92 SER A O 1
ATOM 747 N N . VAL A 1 93 ? 13.122 -18.561 -34.121 1.00 96.00 93 VAL A N 1
ATOM 748 C CA . VAL A 1 93 ? 13.811 -19.149 -35.282 1.00 96.00 93 VAL A CA 1
ATOM 749 C C . VAL A 1 93 ? 13.425 -18.417 -36.566 1.00 96.00 93 VAL A C 1
ATOM 751 O O . VAL A 1 93 ? 14.300 -18.054 -37.351 1.00 96.00 93 VAL A O 1
ATOM 754 N N . MET A 1 94 ? 12.133 -18.139 -36.765 1.00 96.19 94 MET A N 1
ATOM 755 C CA . MET A 1 94 ? 11.650 -17.418 -37.944 1.00 96.19 94 MET A CA 1
ATOM 756 C C . MET A 1 94 ? 12.198 -15.985 -38.001 1.00 96.19 94 MET A C 1
ATOM 758 O O . MET A 1 94 ? 12.633 -15.536 -39.061 1.00 96.19 94 MET A O 1
ATOM 762 N N . LEU A 1 95 ? 12.243 -15.287 -36.862 1.00 96.00 95 LEU A N 1
ATOM 763 C CA . LEU A 1 95 ? 12.827 -13.951 -36.748 1.00 96.00 95 LEU A CA 1
ATOM 764 C C . LEU A 1 95 ? 14.335 -13.964 -37.028 1.00 96.00 95 LEU A C 1
ATOM 766 O O . LEU A 1 95 ? 14.826 -13.130 -37.785 1.00 96.00 95 LEU A O 1
ATOM 770 N N . SER A 1 96 ? 15.069 -14.922 -36.456 1.00 96.06 96 SER A N 1
ATOM 771 C CA . SER A 1 96 ? 16.506 -15.079 -36.698 1.00 96.06 96 SER A CA 1
ATOM 772 C C . SER A 1 96 ? 16.794 -15.327 -38.183 1.00 96.06 96 SER A C 1
ATOM 774 O O . SER A 1 96 ? 17.631 -14.641 -38.770 1.00 96.06 96 SER A O 1
ATOM 776 N N . ALA A 1 97 ? 16.038 -16.223 -38.825 1.00 95.56 97 ALA A N 1
ATOM 777 C CA . ALA A 1 97 ? 16.156 -16.482 -40.257 1.00 95.56 97 ALA A CA 1
ATOM 778 C C . ALA A 1 97 ? 15.832 -15.239 -41.106 1.00 95.56 97 ALA A C 1
ATOM 780 O O . ALA A 1 97 ? 16.548 -14.945 -42.064 1.00 95.56 97 ALA A O 1
ATOM 781 N N . ALA A 1 98 ? 14.798 -14.473 -40.739 1.00 95.38 98 ALA A N 1
ATOM 782 C CA .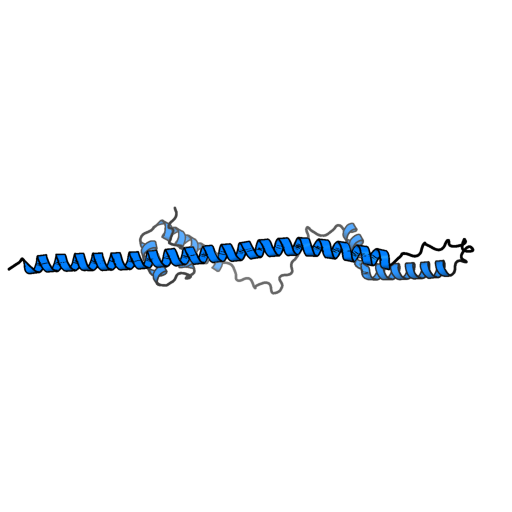 ALA A 1 98 ? 14.440 -13.232 -41.423 1.00 95.38 98 ALA A CA 1
ATOM 783 C C . ALA A 1 98 ? 15.547 -12.171 -41.320 1.00 95.38 98 ALA A C 1
ATOM 785 O O . ALA A 1 98 ? 15.841 -11.502 -42.310 1.00 95.38 98 ALA A O 1
ATOM 786 N N . LEU A 1 99 ? 16.195 -12.048 -40.157 1.00 92.88 99 LEU A N 1
ATOM 787 C CA . LEU A 1 99 ? 17.326 -11.140 -39.955 1.00 92.88 99 LEU A CA 1
ATOM 788 C C . LEU A 1 99 ? 18.541 -11.548 -40.789 1.00 92.88 99 LEU A C 1
ATOM 790 O O . LEU A 1 99 ? 19.123 -10.699 -41.457 1.00 92.88 99 LEU A O 1
ATOM 794 N N . VAL A 1 100 ? 18.893 -12.837 -40.808 1.00 94.06 100 VAL A N 1
ATOM 795 C CA . VAL A 1 100 ? 19.991 -13.349 -41.646 1.00 94.06 100 VAL A CA 1
ATOM 796 C C . VAL A 1 100 ? 19.702 -13.085 -43.121 1.00 94.06 100 VAL A C 1
ATOM 798 O O . VAL A 1 100 ? 20.555 -12.580 -43.845 1.00 94.06 100 VAL A O 1
ATOM 801 N N . PHE A 1 101 ? 18.478 -13.357 -43.567 1.00 92.50 101 PHE A N 1
ATOM 802 C CA . PHE A 1 101 ? 18.074 -13.087 -44.940 1.00 92.50 101 PHE A CA 1
ATOM 803 C C . PHE A 1 101 ? 18.115 -11.592 -45.276 1.00 92.50 101 PHE A C 1
ATOM 805 O O . PHE A 1 101 ? 18.578 -11.215 -46.349 1.00 92.50 101 PHE A O 1
ATOM 812 N N . HIS A 1 102 ? 17.685 -10.727 -44.357 1.00 88.81 102 HIS A N 1
ATOM 813 C CA . HIS A 1 102 ? 17.775 -9.281 -44.534 1.00 88.81 102 HIS A CA 1
ATOM 814 C C . HIS A 1 102 ? 19.230 -8.790 -44.557 1.00 88.81 102 HIS A C 1
ATOM 816 O O . HIS A 1 102 ? 19.546 -7.874 -45.310 1.00 88.81 102 HIS A O 1
ATOM 822 N N . ALA A 1 103 ? 20.121 -9.394 -43.771 1.00 86.94 103 ALA A N 1
ATOM 823 C CA . ALA A 1 103 ? 21.544 -9.060 -43.761 1.00 86.94 103 ALA A CA 1
ATOM 824 C C . ALA A 1 103 ? 22.262 -9.499 -45.049 1.00 86.94 103 ALA A C 1
ATOM 826 O O . ALA A 1 103 ? 23.189 -8.830 -45.494 1.00 86.94 103 ALA A O 1
ATOM 827 N N . LEU A 1 104 ? 21.824 -10.602 -45.662 1.00 88.12 104 LEU A N 1
ATOM 828 C CA . LEU A 1 104 ? 22.381 -11.116 -46.918 1.00 88.12 104 LEU A CA 1
ATOM 829 C C . LEU A 1 104 ? 21.816 -10.422 -48.165 1.00 88.12 104 LEU A C 1
ATOM 831 O O . LEU A 1 104 ? 22.329 -10.627 -49.266 1.00 88.12 104 LEU A O 1
ATOM 835 N N . ARG A 1 105 ? 20.764 -9.605 -48.027 1.00 84.56 105 ARG A N 1
ATOM 836 C CA . ARG A 1 105 ? 20.265 -8.792 -49.137 1.00 84.56 105 ARG A CA 1
ATOM 837 C C . ARG A 1 105 ? 21.267 -7.670 -49.427 1.00 84.56 105 ARG A C 1
ATOM 839 O O . ARG A 1 105 ? 21.588 -6.912 -48.513 1.00 84.56 105 ARG A O 1
ATOM 846 N N . PRO A 1 106 ? 21.741 -7.521 -50.677 1.00 76.19 106 PRO A N 1
ATOM 847 C CA . PRO A 1 106 ? 22.623 -6.420 -51.034 1.00 76.19 106 PRO A CA 1
ATOM 848 C C . PRO A 1 106 ? 21.903 -5.096 -50.767 1.00 76.19 106 PRO A C 1
ATOM 850 O O . PRO A 1 106 ? 20.835 -4.832 -51.325 1.00 76.19 106 PRO A O 1
ATOM 853 N N . ALA A 1 107 ? 22.468 -4.292 -49.867 1.00 72.69 107 ALA A N 1
ATOM 854 C CA . ALA A 1 107 ? 21.920 -2.990 -49.529 1.00 72.69 107 ALA A CA 1
ATOM 855 C C . ALA A 1 107 ? 22.032 -2.052 -50.746 1.00 72.69 107 ALA A C 1
ATOM 857 O O . ALA A 1 107 ? 23.096 -1.999 -51.371 1.00 72.69 107 ALA A O 1
ATOM 858 N N . PRO A 1 108 ? 20.974 -1.296 -51.096 1.00 71.88 108 PRO A N 1
ATOM 859 C CA . PRO A 1 108 ? 21.116 -0.194 -52.038 1.00 71.88 108 PRO A CA 1
ATOM 860 C C . PRO A 1 108 ? 22.123 0.817 -51.473 1.00 71.88 108 PRO A C 1
ATOM 862 O O . PRO A 1 108 ? 22.175 1.031 -50.260 1.00 71.88 108 PRO A O 1
ATOM 865 N N . ALA A 1 109 ? 22.940 1.409 -52.348 1.00 72.25 109 ALA A N 1
ATOM 866 C CA . ALA A 1 109 ? 23.978 2.360 -51.959 1.00 72.25 109 ALA A CA 1
ATOM 867 C C . ALA A 1 109 ? 23.397 3.453 -51.035 1.00 72.25 109 ALA A C 1
ATOM 869 O O . ALA A 1 109 ? 22.360 4.033 -51.374 1.00 72.25 109 ALA A O 1
ATOM 870 N N . PRO A 1 110 ? 24.014 3.720 -49.867 1.00 70.94 110 PRO A N 1
ATOM 871 C CA . PRO A 1 110 ? 23.458 4.662 -48.910 1.00 70.94 110 PRO A CA 1
ATOM 872 C C . PRO A 1 110 ? 23.421 6.071 -49.522 1.00 70.94 110 PRO A C 1
ATOM 874 O O . PRO A 1 110 ? 24.425 6.511 -50.092 1.00 70.94 110 PRO A O 1
ATOM 877 N N . PRO A 1 111 ? 22.297 6.804 -49.407 1.00 74.44 111 PRO A N 1
ATOM 878 C CA . PRO A 1 111 ? 22.297 8.231 -49.695 1.00 74.44 111 PRO A CA 1
ATOM 879 C C . PRO A 1 111 ? 23.270 8.942 -48.735 1.00 74.44 111 PRO A C 1
ATOM 881 O O . PRO A 1 111 ? 23.479 8.459 -47.617 1.00 74.44 111 PRO A O 1
ATOM 884 N N . PRO A 1 112 ? 23.874 10.076 -49.135 1.00 69.19 112 PRO A N 1
ATOM 885 C CA . PRO A 1 112 ? 24.764 10.829 -48.261 1.00 69.19 112 PRO A CA 1
ATOM 886 C C . PRO A 1 112 ? 24.011 11.218 -46.987 1.00 69.19 112 PRO A C 1
ATOM 888 O O . PRO A 1 112 ? 23.038 11.972 -47.018 1.00 69.19 112 PRO A O 1
ATOM 891 N N . VAL A 1 113 ? 24.442 10.647 -45.865 1.00 64.56 113 VAL A N 1
ATOM 892 C CA . VAL A 1 113 ? 23.854 10.897 -44.552 1.00 64.56 113 VAL A CA 1
ATOM 893 C C . VAL A 1 113 ? 24.222 12.324 -44.160 1.00 64.56 113 VAL A C 1
ATOM 895 O O . VAL A 1 113 ? 25.393 12.622 -43.918 1.00 64.56 113 VAL A O 1
ATOM 898 N N . ALA A 1 114 ? 23.240 13.223 -44.132 1.00 65.69 114 ALA A N 1
ATOM 899 C CA . ALA A 1 114 ? 23.421 14.531 -43.520 1.00 65.69 114 ALA A CA 1
ATOM 900 C C . ALA A 1 114 ? 23.759 14.310 -42.038 1.00 65.69 114 ALA A C 1
ATOM 902 O O . ALA A 1 114 ? 23.007 13.657 -41.314 1.00 65.69 114 ALA A O 1
ATOM 903 N N . GLN A 1 115 ? 24.922 14.798 -41.608 1.00 61.56 115 GLN A N 1
ATOM 904 C CA . GLN A 1 115 ? 25.358 14.714 -40.217 1.00 61.56 115 GLN A CA 1
ATOM 905 C C . GLN A 1 115 ? 24.324 15.430 -39.341 1.00 61.56 115 GLN A C 1
ATOM 907 O O . GLN A 1 115 ? 24.018 16.601 -39.568 1.00 61.56 115 GLN A O 1
ATOM 912 N N . ALA A 1 116 ? 23.753 14.715 -38.369 1.00 64.31 116 ALA A N 1
ATOM 913 C CA . ALA A 1 116 ? 22.850 15.315 -37.394 1.00 64.31 116 ALA A CA 1
ATOM 914 C C . ALA A 1 116 ? 23.587 16.433 -36.629 1.00 64.31 116 ALA A C 1
ATOM 916 O O . ALA A 1 116 ? 24.780 16.279 -36.344 1.00 64.31 116 ALA A O 1
ATOM 917 N N . PRO A 1 117 ? 22.916 17.552 -36.297 1.00 69.38 117 PRO A N 1
ATOM 918 C CA . PRO A 1 117 ? 23.549 18.636 -35.559 1.00 69.38 117 PRO A CA 1
ATOM 919 C C . PRO A 1 117 ? 24.052 18.118 -34.207 1.00 69.38 117 PRO A C 1
ATOM 921 O O . PRO A 1 117 ? 23.335 17.416 -33.492 1.00 69.38 117 PRO A O 1
ATOM 924 N N . ALA A 1 118 ? 25.297 18.452 -33.867 1.00 74.69 118 ALA A N 1
ATOM 925 C CA . ALA A 1 118 ? 25.877 18.105 -32.580 1.00 74.69 118 ALA A CA 1
ATOM 926 C C . ALA A 1 118 ? 25.067 18.772 -31.458 1.00 74.69 118 ALA A C 1
ATOM 928 O O . ALA A 1 118 ? 24.895 19.991 -31.445 1.00 74.69 118 ALA A O 1
ATOM 929 N N . VAL A 1 119 ? 24.549 17.968 -30.530 1.00 78.94 119 VAL A N 1
ATOM 930 C CA . VAL A 1 119 ? 23.839 18.467 -29.347 1.00 78.94 119 VAL A CA 1
ATOM 931 C C . VAL A 1 119 ? 24.861 19.077 -28.390 1.00 78.94 119 VAL A C 1
ATOM 933 O O . VAL A 1 119 ? 25.810 18.402 -27.990 1.00 78.94 119 VAL A O 1
ATOM 936 N N . ASP A 1 120 ? 24.660 20.339 -28.007 1.00 86.12 120 ASP A N 1
ATOM 937 C CA . ASP A 1 120 ? 25.503 21.018 -27.022 1.00 86.12 120 ASP A CA 1
ATOM 938 C C . ASP A 1 120 ? 25.163 20.543 -25.602 1.00 86.12 120 ASP A C 1
ATOM 940 O O . ASP A 1 120 ? 24.205 20.983 -24.960 1.00 86.12 120 ASP A O 1
ATOM 944 N N . ILE A 1 121 ? 25.965 19.597 -25.120 1.00 86.94 121 ILE A N 1
ATOM 945 C CA . ILE A 1 121 ? 25.809 18.969 -23.808 1.00 86.94 121 ILE A CA 1
ATOM 946 C C . ILE A 1 121 ? 25.958 19.983 -22.661 1.00 86.94 121 ILE A C 1
ATOM 948 O O . ILE A 1 121 ? 25.337 19.796 -21.611 1.00 86.94 121 ILE A O 1
ATOM 952 N N . GLU A 1 122 ? 26.732 21.061 -22.831 1.00 87.81 122 GLU A N 1
ATOM 953 C CA . GLU A 1 122 ? 26.894 22.070 -21.775 1.00 87.81 122 GLU A CA 1
ATOM 954 C C . GLU A 1 122 ? 25.655 22.957 -21.641 1.00 87.81 122 GLU A C 1
ATOM 956 O O . GLU A 1 122 ? 25.231 23.246 -20.518 1.00 87.81 122 GLU A O 1
ATOM 961 N N . ALA A 1 123 ? 25.006 23.306 -22.756 1.00 88.81 123 ALA A N 1
ATOM 962 C CA . ALA A 1 123 ? 23.726 24.014 -22.730 1.00 88.81 123 ALA A CA 1
ATOM 963 C C . ALA A 1 123 ? 22.640 23.188 -22.016 1.00 88.81 123 ALA A C 1
ATOM 965 O O . ALA A 1 123 ? 21.937 23.700 -21.143 1.00 88.81 123 ALA A O 1
ATOM 966 N N . VAL A 1 124 ? 22.563 21.885 -22.310 1.00 92.00 124 VAL A N 1
ATOM 967 C CA . VAL A 1 124 ? 21.625 20.965 -21.640 1.00 92.00 124 VAL A CA 1
ATOM 968 C C . VAL A 1 124 ? 21.923 20.864 -20.141 1.00 92.00 124 VAL A C 1
ATOM 970 O O . VAL A 1 124 ? 21.013 20.919 -19.314 1.00 92.00 124 VAL A O 1
ATOM 973 N N . ARG A 1 125 ? 23.200 20.765 -19.757 1.00 94.50 125 ARG A N 1
ATOM 974 C CA . ARG A 1 125 ? 23.604 20.699 -18.345 1.00 94.50 125 ARG A CA 1
ATOM 975 C C . ARG A 1 125 ? 23.274 21.986 -17.585 1.00 94.50 125 ARG A C 1
ATOM 977 O O . ARG A 1 125 ? 22.900 21.915 -16.412 1.00 94.50 125 ARG A O 1
ATOM 984 N N . ALA A 1 126 ? 23.420 23.145 -18.225 1.00 94.00 126 ALA A N 1
ATOM 985 C CA . ALA A 1 126 ? 23.074 24.433 -17.636 1.00 94.00 126 ALA A CA 1
ATOM 986 C C . ALA A 1 126 ? 21.564 24.553 -17.378 1.00 94.00 126 ALA A C 1
ATOM 988 O O . ALA A 1 126 ? 21.172 25.015 -16.305 1.00 94.00 126 ALA A O 1
ATOM 989 N N . GLU A 1 127 ? 20.733 24.080 -18.311 1.00 93.75 127 GLU A N 1
ATOM 990 C CA . GLU A 1 127 ? 19.274 24.076 -18.153 1.00 93.75 127 GLU A CA 1
ATOM 991 C C . GLU A 1 127 ? 18.833 23.154 -17.011 1.00 93.75 127 GLU A C 1
ATOM 993 O O . GLU A 1 127 ? 18.141 23.591 -16.094 1.00 93.75 127 GLU A O 1
ATOM 998 N N . ILE A 1 128 ? 19.345 21.918 -16.978 1.00 95.94 128 ILE A N 1
ATOM 999 C CA . ILE A 1 128 ? 19.056 20.959 -15.899 1.00 95.94 128 ILE A CA 1
ATOM 1000 C C . ILE A 1 128 ? 19.431 21.544 -14.533 1.00 95.94 128 ILE A C 1
ATOM 1002 O O . ILE A 1 128 ? 18.683 21.422 -13.564 1.00 95.94 128 ILE A O 1
ATOM 1006 N N . ARG A 1 129 ? 20.590 22.209 -14.429 1.00 96.88 129 ARG A N 1
ATOM 1007 C CA . ARG A 1 129 ? 21.014 22.835 -13.170 1.00 96.88 129 ARG A CA 1
ATOM 1008 C C . ARG A 1 129 ? 20.044 23.931 -12.733 1.00 96.88 129 ARG A C 1
ATOM 1010 O O . ARG A 1 129 ? 19.762 24.031 -11.542 1.00 96.88 129 ARG A O 1
ATOM 1017 N N . ARG A 1 130 ? 19.540 24.736 -13.672 1.00 96.00 130 ARG A N 1
ATOM 1018 C CA . ARG A 1 130 ? 18.559 25.789 -13.384 1.00 96.00 130 ARG A CA 1
ATOM 1019 C C . ARG A 1 130 ? 17.262 25.191 -12.838 1.00 96.00 130 ARG A C 1
ATOM 1021 O O . ARG A 1 130 ? 16.793 25.643 -11.796 1.00 96.00 130 ARG A O 1
ATOM 1028 N N . GLU A 1 131 ? 16.737 24.153 -13.486 1.00 95.69 131 GLU A N 1
ATOM 1029 C CA . GLU A 1 131 ? 15.518 23.471 -13.037 1.00 95.69 131 GLU A CA 1
ATOM 1030 C C . GLU A 1 131 ? 15.687 22.837 -11.652 1.00 95.69 131 GLU A C 1
ATOM 1032 O O . GLU A 1 131 ? 14.814 22.981 -10.796 1.00 95.69 131 GLU A O 1
ATOM 1037 N N . ILE A 1 132 ? 16.832 22.194 -11.387 1.00 97.69 132 ILE A N 1
ATOM 1038 C CA . ILE A 1 132 ? 17.125 21.603 -10.074 1.00 97.69 132 ILE A CA 1
ATOM 1039 C C . ILE A 1 132 ? 17.141 22.680 -8.987 1.00 97.69 132 ILE A C 1
ATOM 1041 O O . ILE A 1 132 ? 16.519 22.495 -7.944 1.00 97.69 132 ILE A O 1
ATOM 1045 N N . VAL A 1 133 ? 17.821 23.807 -9.219 1.00 97.31 133 VAL A N 1
ATOM 1046 C CA . VAL A 1 133 ? 17.894 24.900 -8.235 1.00 97.31 133 VAL A CA 1
ATOM 1047 C C . VAL A 1 133 ? 16.500 25.446 -7.925 1.00 97.31 133 VAL A C 1
ATOM 1049 O O . VAL A 1 133 ? 16.162 25.616 -6.756 1.00 97.31 133 VAL A O 1
ATOM 1052 N N . GLN A 1 134 ? 15.669 25.649 -8.948 1.00 96.50 134 GLN A N 1
ATOM 1053 C CA . GLN A 1 134 ? 14.295 26.122 -8.773 1.00 96.50 134 GLN A CA 1
ATOM 1054 C C . GLN A 1 134 ? 13.413 25.103 -8.030 1.00 96.50 134 GLN A C 1
ATOM 1056 O O . GLN A 1 134 ? 12.606 25.465 -7.170 1.00 96.50 134 GLN A O 1
ATOM 1061 N N . ALA A 1 135 ? 13.557 23.814 -8.342 1.00 95.81 135 ALA A N 1
ATOM 1062 C CA . ALA A 1 135 ? 12.810 22.759 -7.670 1.00 95.81 135 ALA A CA 1
ATOM 1063 C C . ALA A 1 135 ? 13.194 22.661 -6.186 1.00 95.81 135 ALA A C 1
ATOM 1065 O O . ALA A 1 135 ? 12.306 22.583 -5.330 1.00 95.81 135 ALA A O 1
ATOM 1066 N N . VAL A 1 136 ? 14.495 22.719 -5.880 1.00 97.62 136 VAL A N 1
ATOM 1067 C CA . VAL A 1 136 ? 15.022 22.660 -4.511 1.00 97.62 136 VAL A CA 1
ATOM 1068 C C . VAL A 1 136 ? 14.576 23.874 -3.701 1.00 97.62 136 VAL A C 1
ATOM 1070 O O . VAL A 1 136 ? 1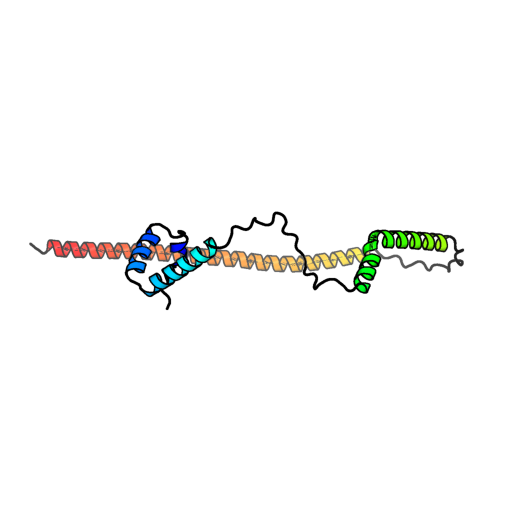4.025 23.672 -2.623 1.00 97.62 136 VAL A O 1
ATOM 1073 N N . SER A 1 137 ? 14.688 25.098 -4.229 1.00 96.69 137 SER A N 1
ATOM 1074 C CA . SER A 1 137 ? 14.274 26.304 -3.494 1.00 96.69 137 SER A CA 1
ATOM 1075 C C . SER A 1 137 ? 12.790 26.263 -3.116 1.00 96.69 137 SER A C 1
ATOM 1077 O O . SER A 1 137 ? 12.434 26.475 -1.959 1.00 96.69 137 SER A O 1
ATOM 1079 N N . SER A 1 138 ? 11.922 25.857 -4.052 1.00 94.94 138 SER A N 1
ATOM 1080 C CA . SER A 1 138 ? 10.487 25.695 -3.770 1.00 94.94 138 SER A CA 1
ATOM 1081 C C . SER A 1 138 ? 10.207 24.613 -2.721 1.00 94.94 138 SER A C 1
ATOM 1083 O O . SER A 1 138 ? 9.192 24.641 -2.024 1.00 94.94 138 SER A O 1
ATOM 1085 N N . SER A 1 139 ? 11.077 23.604 -2.631 1.00 95.00 139 SER A N 1
ATOM 1086 C CA . SER A 1 139 ? 10.941 22.534 -1.653 1.00 95.00 139 SER A CA 1
ATOM 1087 C C . SER A 1 139 ? 11.401 22.976 -0.273 1.00 95.00 139 SER A C 1
ATOM 1089 O O . SER A 1 139 ? 10.737 22.640 0.705 1.00 95.00 139 SER A O 1
ATOM 1091 N N . GLU A 1 140 ? 12.506 23.711 -0.187 1.00 97.62 140 GLU A N 1
ATOM 1092 C CA . GLU A 1 140 ? 13.037 24.251 1.063 1.00 97.62 140 GLU A CA 1
ATOM 1093 C C . GLU A 1 140 ? 12.044 25.208 1.725 1.00 97.62 140 GLU A C 1
ATOM 1095 O O . GLU A 1 140 ? 11.800 25.079 2.922 1.00 97.62 140 GLU A O 1
ATOM 1100 N N . GLU A 1 141 ? 11.379 26.069 0.949 1.00 96.56 141 GLU A N 1
ATOM 1101 C CA . GLU A 1 141 ? 10.305 26.941 1.446 1.00 96.56 141 GLU A CA 1
ATOM 1102 C C . GLU A 1 141 ? 9.172 26.128 2.093 1.00 96.56 141 GLU A C 1
ATOM 1104 O O . GLU A 1 141 ? 8.820 26.349 3.254 1.00 96.56 141 GLU A O 1
ATOM 1109 N N . ARG A 1 142 ? 8.671 25.093 1.401 1.00 95.75 142 ARG A N 1
ATOM 1110 C CA . ARG A 1 142 ? 7.634 24.195 1.945 1.00 95.75 142 ARG A CA 1
ATOM 1111 C C . ARG A 1 142 ? 8.091 23.468 3.211 1.00 95.75 142 ARG A C 1
ATOM 1113 O O . ARG A 1 142 ? 7.283 23.222 4.109 1.00 95.75 142 ARG A O 1
ATOM 1120 N N . TYR A 1 143 ? 9.362 23.076 3.290 1.00 96.19 143 TYR A N 1
ATOM 1121 C CA . TYR A 1 143 ? 9.911 22.422 4.479 1.00 96.19 143 TYR A CA 1
ATOM 1122 C C . TYR A 1 143 ? 10.075 23.396 5.643 1.00 96.19 143 TYR A C 1
ATOM 1124 O O . TYR A 1 143 ? 9.770 23.016 6.776 1.00 96.19 143 TYR A O 1
ATOM 1132 N N . ALA A 1 144 ? 10.488 24.635 5.384 1.00 97.31 144 ALA A N 1
ATOM 1133 C CA . ALA A 1 144 ? 10.602 25.678 6.395 1.00 97.31 144 ALA A CA 1
ATOM 1134 C C . ALA A 1 144 ? 9.227 26.004 6.998 1.00 97.31 144 ALA A C 1
ATOM 1136 O O . ALA A 1 144 ? 9.079 26.007 8.222 1.00 97.31 144 ALA A O 1
ATOM 1137 N N . GLU A 1 145 ? 8.200 26.161 6.157 1.00 96.94 145 GLU A N 1
ATOM 1138 C CA . GLU A 1 145 ? 6.820 26.388 6.598 1.00 96.94 145 GLU A CA 1
ATOM 1139 C C . GLU A 1 145 ? 6.287 25.233 7.452 1.00 96.94 145 GLU A C 1
ATOM 1141 O O . GLU A 1 145 ? 5.784 25.453 8.555 1.00 96.94 145 GLU A O 1
ATOM 1146 N N . ARG A 1 146 ? 6.435 23.984 6.987 1.00 96.88 146 ARG A N 1
ATOM 1147 C CA . ARG A 1 146 ? 6.002 22.802 7.754 1.00 96.88 146 ARG A CA 1
ATOM 1148 C C . ARG A 1 146 ? 6.745 22.679 9.076 1.00 96.88 146 ARG A C 1
ATOM 1150 O O . ARG A 1 146 ? 6.131 22.368 10.090 1.00 96.88 146 ARG A O 1
ATOM 1157 N N . SER A 1 147 ? 8.048 22.943 9.085 1.00 96.62 147 SER A N 1
ATOM 1158 C CA . SER A 1 147 ? 8.854 22.900 10.309 1.00 96.62 147 SER A CA 1
ATOM 1159 C C . SER A 1 147 ? 8.369 23.938 11.321 1.00 96.62 147 SER A C 1
ATOM 1161 O O . SER A 1 147 ? 8.158 23.603 12.485 1.00 96.62 147 SER A O 1
ATOM 1163 N N . ALA A 1 148 ? 8.091 25.166 10.873 1.00 97.56 148 ALA A N 1
ATOM 1164 C CA . ALA A 1 148 ? 7.529 26.213 11.723 1.00 97.56 148 ALA A CA 1
ATOM 1165 C C . ALA A 1 148 ? 6.134 25.841 12.266 1.00 97.56 148 ALA A C 1
ATOM 1167 O O . ALA A 1 148 ? 5.840 26.053 13.446 1.00 97.56 148 ALA A O 1
ATOM 1168 N N . GLN A 1 149 ? 5.283 25.228 11.438 1.00 97.38 149 GLN A N 1
ATOM 1169 C CA . GLN A 1 149 ? 3.972 24.725 11.860 1.00 97.38 149 GLN A CA 1
ATOM 1170 C C . GLN A 1 149 ? 4.087 23.611 12.910 1.00 97.38 149 GLN A C 1
ATOM 1172 O O . GLN A 1 149 ? 3.368 23.634 13.904 1.00 97.38 149 GLN A O 1
ATOM 1177 N N . LEU A 1 150 ? 5.012 22.662 12.742 1.00 97.75 150 LEU A N 1
ATOM 1178 C CA . LEU A 1 150 ? 5.210 21.574 13.705 1.00 97.75 150 LEU A CA 1
ATOM 1179 C C . LEU A 1 150 ? 5.736 22.086 15.048 1.00 97.75 150 LEU A C 1
ATOM 1181 O O . LEU A 1 150 ? 5.230 21.676 16.092 1.00 97.75 150 LEU A O 1
ATOM 1185 N N . VAL A 1 151 ? 6.709 23.002 15.032 1.00 98.06 151 VAL A N 1
ATOM 1186 C CA . VAL A 1 151 ? 7.253 23.603 16.260 1.00 98.06 151 VAL A CA 1
ATOM 1187 C C . VAL A 1 151 ? 6.171 24.399 16.989 1.00 98.06 151 VAL A C 1
ATOM 1189 O O . VAL A 1 151 ? 5.962 24.196 18.184 1.00 98.06 151 VAL A O 1
ATOM 1192 N N . SER A 1 152 ? 5.418 25.241 16.277 1.00 97.31 152 SER A N 1
ATOM 1193 C CA . SER A 1 152 ? 4.332 26.018 16.889 1.00 97.31 152 SER A CA 1
ATOM 1194 C C . SER A 1 152 ? 3.201 25.136 17.432 1.00 97.31 152 SER A C 1
ATOM 1196 O O . SER A 1 152 ? 2.710 25.387 18.534 1.00 97.31 152 SER A O 1
ATOM 1198 N N . ALA A 1 153 ? 2.826 24.064 16.729 1.00 98.06 153 ALA A N 1
ATOM 1199 C CA . ALA A 1 153 ? 1.846 23.094 17.216 1.00 98.06 153 ALA A CA 1
ATOM 1200 C C . ALA A 1 153 ? 2.340 22.349 18.470 1.00 98.06 153 ALA A C 1
ATOM 1202 O O . ALA A 1 153 ? 1.580 22.167 19.426 1.00 98.06 153 ALA A O 1
ATOM 1203 N N . ALA A 1 154 ? 3.619 21.961 18.504 1.00 98.12 154 ALA A N 1
ATOM 1204 C CA . ALA A 1 154 ? 4.232 21.330 19.671 1.00 98.12 154 ALA A CA 1
ATOM 1205 C C . ALA A 1 154 ? 4.250 22.277 20.883 1.00 98.12 154 ALA A C 1
ATOM 1207 O O . ALA A 1 154 ? 3.869 21.877 21.985 1.00 98.12 154 ALA A O 1
ATOM 1208 N N . GLU A 1 155 ? 4.611 23.548 20.684 1.00 97.94 155 GLU A N 1
ATOM 1209 C CA . GLU A 1 155 ? 4.559 24.558 21.743 1.00 97.94 155 GLU A CA 1
ATOM 1210 C C . GLU A 1 155 ? 3.142 24.763 22.286 1.00 97.94 155 GLU A C 1
ATOM 1212 O O . GLU A 1 155 ? 2.959 24.875 23.500 1.00 97.94 155 GLU A O 1
ATOM 1217 N N . GLN A 1 156 ? 2.135 24.820 21.409 1.00 97.62 156 GLN A N 1
ATOM 1218 C CA . GLN A 1 156 ? 0.738 24.964 21.817 1.00 97.62 156 GLN A CA 1
ATOM 1219 C C . GLN A 1 156 ? 0.281 23.778 22.665 1.00 97.62 156 GLN A C 1
ATOM 1221 O O . GLN A 1 156 ? -0.308 23.988 23.726 1.00 97.62 156 GLN A O 1
ATOM 1226 N N . LYS A 1 157 ? 0.610 22.548 22.254 1.00 97.62 157 LYS A N 1
ATOM 1227 C CA . LYS A 1 157 ? 0.289 21.342 23.024 1.00 97.62 157 LYS A CA 1
ATOM 1228 C C . LYS A 1 157 ? 0.935 21.374 24.411 1.00 97.62 157 LYS A C 1
ATOM 1230 O O . LYS A 1 157 ? 0.246 21.169 25.404 1.00 97.62 157 LYS A O 1
ATOM 1235 N N . LEU A 1 158 ? 2.215 21.741 24.496 1.00 98.25 158 LEU A N 1
ATOM 1236 C CA . LEU A 1 158 ? 2.927 21.849 25.773 1.00 98.25 158 LEU A CA 1
ATOM 1237 C C . LEU A 1 158 ? 2.338 22.943 26.684 1.00 98.25 158 LEU A C 1
ATOM 1239 O O . LEU A 1 158 ? 2.346 22.822 27.909 1.00 98.25 158 LEU A O 1
ATOM 1243 N N . ARG A 1 159 ? 1.852 24.054 26.114 1.00 97.75 159 ARG A N 1
ATOM 1244 C CA . ARG A 1 159 ? 1.151 25.097 26.885 1.00 97.75 159 ARG A CA 1
ATOM 1245 C C . ARG A 1 159 ? -0.188 24.584 27.419 1.00 97.75 159 ARG A C 1
ATOM 1247 O O . ARG A 1 159 ? -0.492 24.841 28.578 1.00 97.75 159 ARG A O 1
ATOM 1254 N N . GLN A 1 160 ? -0.945 23.844 26.609 1.00 97.44 160 GLN A N 1
ATOM 1255 C CA . GLN A 1 160 ? -2.218 23.243 27.020 1.00 97.44 160 GLN A CA 1
ATOM 1256 C C . GLN A 1 160 ? -2.032 22.185 28.113 1.00 97.44 160 GLN A C 1
ATOM 1258 O O . GLN A 1 160 ? -2.786 22.179 29.080 1.00 97.44 160 GLN A O 1
ATOM 1263 N N . GLU A 1 161 ? -1.022 21.320 27.992 1.00 97.56 161 GLU A N 1
ATOM 1264 C CA . GLU A 1 161 ? -0.686 20.322 29.018 1.00 97.56 161 GLU A CA 1
ATOM 1265 C C . GLU A 1 161 ? -0.339 21.001 30.346 1.00 97.56 161 GLU A C 1
ATOM 1267 O O . GLU A 1 161 ? -0.964 20.704 31.359 1.00 97.56 161 GLU A O 1
ATOM 1272 N N . ARG A 1 162 ? 0.534 22.019 30.330 1.00 97.94 162 ARG A N 1
ATOM 1273 C CA . ARG A 1 162 ? 0.855 22.792 31.542 1.00 97.94 162 ARG A CA 1
ATOM 1274 C C . ARG A 1 162 ? -0.371 23.447 32.177 1.00 97.94 162 ARG A C 1
ATOM 1276 O O . ARG A 1 162 ? -0.494 23.447 33.396 1.00 97.94 162 ARG A O 1
ATOM 1283 N N . GLN A 1 163 ? -1.276 24.013 31.375 1.00 97.19 163 GLN A N 1
ATOM 1284 C CA . GLN A 1 163 ? -2.517 24.603 31.893 1.00 97.19 163 GLN A CA 1
ATOM 1285 C C . GLN A 1 163 ? -3.398 23.552 32.573 1.00 97.19 163 GLN A C 1
ATOM 1287 O O . GLN A 1 163 ? -3.856 23.783 33.689 1.00 97.19 163 GLN A O 1
ATOM 1292 N N . ARG A 1 164 ? -3.562 22.378 31.953 1.00 97.38 164 ARG A N 1
ATOM 1293 C CA . ARG A 1 164 ? -4.318 21.263 32.538 1.00 97.38 164 ARG A CA 1
ATOM 1294 C C . ARG A 1 164 ? -3.692 20.756 33.832 1.00 97.38 164 ARG A C 1
ATOM 1296 O O . ARG A 1 164 ? -4.421 20.500 34.783 1.00 97.38 164 ARG A O 1
ATOM 1303 N N . ASP A 1 165 ? -2.368 20.658 33.894 1.00 97.69 165 ASP A N 1
ATOM 1304 C CA . ASP A 1 165 ? -1.661 20.230 35.105 1.00 97.69 165 ASP A CA 1
ATOM 1305 C C . ASP A 1 165 ? -1.858 21.230 36.251 1.00 97.69 165 ASP A C 1
ATOM 1307 O O . ASP A 1 165 ? -2.117 20.838 37.394 1.00 97.69 165 ASP A O 1
ATOM 1311 N N . HIS A 1 166 ? -1.796 22.532 35.952 1.00 97.38 166 HIS A N 1
ATOM 1312 C CA . HIS A 1 166 ? -2.097 23.580 36.928 1.00 97.38 166 HIS A CA 1
ATOM 1313 C C . HIS A 1 166 ? -3.551 23.512 37.412 1.00 97.38 166 HIS A C 1
ATOM 1315 O O . HIS A 1 166 ? -3.797 23.594 38.615 1.00 97.38 166 HIS A O 1
ATOM 1321 N N . GLU A 1 167 ? -4.512 23.322 36.507 1.00 97.19 167 GLU A N 1
ATOM 1322 C CA . GLU A 1 167 ? -5.931 23.172 36.850 1.00 97.19 167 GLU A CA 1
ATOM 1323 C C . GLU A 1 167 ? -6.192 21.919 37.698 1.00 97.19 167 GLU A C 1
ATOM 1325 O O . GLU A 1 167 ? -6.876 22.006 38.718 1.00 97.19 167 GLU A O 1
ATOM 1330 N N . ALA A 1 168 ? -5.601 20.776 37.339 1.00 96.69 168 ALA A N 1
ATOM 1331 C CA . ALA A 1 168 ? -5.711 19.530 38.094 1.00 96.69 168 ALA A CA 1
ATOM 1332 C C . ALA A 1 168 ? -5.112 19.665 39.502 1.00 96.69 168 ALA A C 1
ATOM 1334 O O . ALA A 1 168 ? -5.719 19.233 40.486 1.00 96.69 168 ALA A O 1
ATOM 1335 N N . THR A 1 169 ? -3.957 20.328 39.613 1.00 97.88 169 THR A N 1
ATOM 1336 C CA . THR A 1 169 ? -3.324 20.610 40.907 1.00 97.88 169 THR A CA 1
ATOM 1337 C C . THR A 1 169 ? -4.221 21.507 41.760 1.00 97.88 169 THR A C 1
ATOM 1339 O O . THR A 1 169 ? -4.515 21.166 42.905 1.00 97.88 169 THR A O 1
ATOM 1342 N N . ASN A 1 170 ? -4.738 22.604 41.203 1.00 97.00 170 ASN A N 1
ATOM 1343 C CA . ASN A 1 170 ? -5.642 23.509 41.918 1.00 97.00 170 ASN A CA 1
ATOM 1344 C C . ASN A 1 170 ? -6.936 22.811 42.366 1.00 97.00 170 ASN A C 1
ATOM 1346 O O . ASN A 1 170 ? -7.367 22.999 43.502 1.00 97.00 170 ASN A O 1
ATOM 1350 N N . ALA A 1 171 ? -7.526 21.963 41.519 1.00 96.38 171 ALA A N 1
ATOM 1351 C CA . ALA A 1 171 ? -8.707 21.178 41.872 1.00 96.38 171 ALA A CA 1
ATOM 1352 C C . ALA A 1 171 ? -8.423 20.196 43.022 1.00 96.38 171 ALA A C 1
ATOM 1354 O O . ALA A 1 171 ? -9.253 20.033 43.918 1.00 96.38 171 ALA A O 1
ATOM 1355 N N . SER A 1 172 ? -7.238 19.573 43.034 1.00 95.50 172 SER A N 1
ATOM 1356 C CA . SER A 1 172 ? -6.824 18.686 44.128 1.00 95.50 172 SER A CA 1
ATOM 1357 C C . SER A 1 172 ? -6.654 19.434 45.457 1.00 95.50 172 SER A C 1
ATOM 1359 O O . SER A 1 172 ? -7.101 18.946 46.497 1.00 95.50 172 SER A O 1
ATOM 1361 N N . LEU A 1 173 ? -6.089 20.647 45.429 1.00 97.56 173 LEU A N 1
ATOM 1362 C CA . LEU A 1 173 ? -5.951 21.499 46.611 1.00 97.56 173 LEU A CA 1
ATOM 1363 C C . LEU A 1 173 ? -7.314 21.965 47.144 1.00 97.56 173 LEU A C 1
ATOM 1365 O O . LEU A 1 173 ? -7.549 21.862 48.347 1.00 97.56 173 LEU A O 1
ATOM 1369 N N . ASP A 1 174 ? -8.233 22.391 46.270 1.00 97.25 174 ASP A N 1
ATOM 1370 C CA . ASP A 1 174 ? -9.601 22.772 46.663 1.00 97.25 174 ASP A CA 1
ATOM 1371 C C . ASP A 1 174 ? -10.357 21.593 47.300 1.00 97.25 174 ASP A C 1
ATOM 1373 O O . ASP A 1 174 ? -11.046 21.752 48.309 1.00 97.25 174 ASP A O 1
ATOM 1377 N N . TYR A 1 175 ? -10.183 20.374 46.776 1.00 96.56 175 TYR A N 1
ATOM 1378 C CA . TYR A 1 175 ? -10.759 19.170 47.380 1.00 96.56 175 TYR A CA 1
ATOM 1379 C C . TYR A 1 175 ? -10.248 18.934 48.811 1.00 96.56 175 TYR A C 1
ATOM 1381 O O . TYR A 1 175 ? -11.048 18.680 49.717 1.00 96.56 175 TYR A O 1
ATOM 1389 N N . ILE A 1 176 ? -8.933 19.053 49.032 1.00 96.38 176 ILE A N 1
ATOM 1390 C CA . ILE A 1 176 ? -8.323 18.911 50.363 1.00 96.38 176 ILE A CA 1
ATOM 1391 C C . ILE A 1 176 ? -8.841 20.002 51.308 1.00 96.38 176 ILE A C 1
ATOM 1393 O O . ILE A 1 176 ? -9.224 19.703 52.440 1.00 96.38 176 ILE A O 1
ATOM 1397 N N . GLU A 1 177 ? -8.919 21.253 50.848 1.00 97.06 177 GLU A N 1
ATOM 1398 C CA . GLU A 1 177 ? -9.449 22.364 51.642 1.00 97.06 177 GLU A CA 1
ATOM 1399 C C . GLU A 1 177 ? -10.906 22.114 52.061 1.00 97.06 177 GLU A C 1
ATOM 1401 O O . GLU A 1 177 ? -11.269 22.315 53.225 1.00 97.06 177 GLU A O 1
ATOM 1406 N N . ARG A 1 178 ? -11.747 21.614 51.145 1.00 95.19 178 ARG A N 1
ATOM 1407 C CA . ARG A 1 178 ? -13.132 21.232 51.457 1.00 95.19 178 ARG A CA 1
ATOM 1408 C C . ARG A 1 178 ? -13.184 20.130 52.509 1.00 95.19 178 ARG A C 1
ATOM 1410 O O . ARG A 1 178 ? -13.919 20.282 53.483 1.00 95.19 178 ARG A O 1
ATOM 1417 N N . GLN A 1 179 ? -12.402 19.059 52.357 1.00 95.19 179 GLN A N 1
ATOM 1418 C CA . GLN A 1 179 ? -12.338 17.961 53.333 1.00 95.19 179 GLN A CA 1
ATOM 1419 C C . GLN A 1 179 ? -11.938 18.458 54.728 1.00 95.19 179 GLN A C 1
ATOM 1421 O O . GLN A 1 179 ? -12.603 18.133 55.711 1.00 95.19 179 GLN A O 1
ATOM 1426 N N . LEU A 1 180 ? -10.919 19.317 54.819 1.00 96.00 180 LEU A N 1
ATOM 1427 C CA . LEU A 1 180 ? -10.500 19.920 56.087 1.00 96.00 180 LEU A CA 1
ATOM 1428 C C . LEU A 1 180 ? -11.616 20.761 56.722 1.00 96.00 180 LEU A C 1
ATOM 1430 O O . LEU A 1 180 ? -11.868 20.634 57.921 1.00 96.00 180 LEU A O 1
ATOM 1434 N N . LYS A 1 181 ? -12.335 21.571 55.932 1.00 93.12 181 LYS A N 1
ATOM 1435 C CA . LYS A 1 181 ? -13.493 22.345 56.417 1.00 93.12 181 LYS A CA 1
ATOM 1436 C C . LYS A 1 181 ? -14.618 21.442 56.930 1.00 93.12 181 LYS A C 1
ATOM 1438 O O . LYS A 1 181 ? -15.207 21.749 57.968 1.00 93.12 181 LYS A O 1
ATOM 1443 N N . TYR A 1 182 ? -14.914 20.340 56.236 1.00 93.12 182 TYR A N 1
ATOM 1444 C CA . TYR A 1 182 ? -15.910 19.360 56.683 1.00 93.12 182 TYR A CA 1
ATOM 1445 C C . TYR A 1 182 ? -15.498 18.693 58.001 1.00 93.12 182 TYR A C 1
ATOM 1447 O O . TYR A 1 182 ? -16.293 18.675 58.940 1.00 93.12 182 TYR A O 1
ATOM 1455 N N . MET A 1 183 ? -14.252 18.221 58.106 1.00 91.19 183 MET A N 1
ATOM 1456 C CA . MET A 1 183 ? -13.724 17.600 59.326 1.00 91.19 183 MET A CA 1
ATOM 1457 C C . MET A 1 183 ? -13.717 18.570 60.512 1.00 91.19 183 MET A C 1
ATOM 1459 O O . MET A 1 183 ? -14.094 18.195 61.622 1.00 91.19 183 MET A O 1
ATOM 1463 N N . HIS A 1 184 ? -13.345 19.832 60.283 1.00 90.81 184 HIS A N 1
ATOM 1464 C CA . HIS A 1 184 ? -13.357 20.850 61.329 1.00 90.81 184 HIS A CA 1
ATOM 1465 C C . HIS A 1 184 ? -14.777 21.111 61.855 1.00 90.81 184 HIS A C 1
ATOM 1467 O O . HIS A 1 184 ? -14.982 21.120 63.067 1.00 90.81 184 HIS A O 1
ATOM 1473 N N . ARG A 1 185 ? -15.778 21.233 60.970 1.00 88.62 185 ARG A N 1
ATOM 1474 C CA . ARG A 1 185 ? -17.188 21.365 61.383 1.00 88.62 185 ARG A CA 1
ATOM 1475 C C . ARG A 1 185 ? -17.680 20.152 62.169 1.00 88.62 185 ARG A C 1
ATOM 1477 O O . ARG A 1 185 ? -18.228 20.331 63.249 1.00 88.62 185 ARG A O 1
ATOM 1484 N N . ALA A 1 186 ? -17.406 18.939 61.686 1.00 85.06 186 ALA A N 1
ATOM 1485 C CA . ALA A 1 186 ? -17.778 17.714 62.394 1.00 85.06 186 ALA A CA 1
ATOM 1486 C C . ALA A 1 186 ? -17.164 17.650 63.807 1.00 85.06 186 ALA A C 1
ATOM 1488 O O . ALA A 1 186 ? -17.819 17.213 64.749 1.00 85.06 186 ALA A O 1
ATOM 1489 N N . SER A 1 187 ? -15.927 18.133 63.981 1.00 83.94 187 SER A N 1
ATOM 1490 C CA . SER A 1 187 ? -15.278 18.182 65.299 1.00 83.94 187 SER A CA 1
ATOM 1491 C C . SER A 1 187 ? -15.923 19.185 66.266 1.00 83.94 187 SER A C 1
ATOM 1493 O O . SER A 1 187 ? -15.987 18.917 67.465 1.00 83.94 187 SER A O 1
ATOM 1495 N N . LEU A 1 188 ? -16.438 20.310 65.757 1.00 83.38 188 LEU A N 1
ATOM 1496 C CA . LEU A 1 188 ? -17.142 21.309 66.566 1.00 83.38 188 LEU A CA 1
ATOM 1497 C C . LEU A 1 188 ? -18.500 20.778 67.051 1.00 83.38 188 LEU A C 1
ATOM 1499 O O . LEU A 1 188 ? -18.836 20.970 68.219 1.00 83.38 188 LEU A O 1
ATOM 1503 N N . ASP A 1 189 ? -19.228 20.042 66.206 1.00 75.56 189 ASP A N 1
ATOM 1504 C CA . ASP A 1 189 ? -20.517 19.436 66.575 1.00 75.56 189 ASP A CA 1
ATOM 1505 C C . ASP A 1 189 ? -20.368 18.336 67.645 1.00 75.56 189 ASP A C 1
ATOM 1507 O O . ASP A 1 189 ? -21.221 18.193 68.521 1.00 75.56 189 ASP A O 1
ATOM 1511 N N . VAL A 1 190 ? -19.258 17.587 67.638 1.00 70.50 190 VAL A N 1
ATOM 1512 C CA . VAL A 1 190 ? -18.962 16.565 68.663 1.00 70.50 190 VAL A CA 1
ATOM 1513 C C . VAL A 1 190 ? -18.507 17.193 69.992 1.00 70.50 190 VAL A C 1
ATOM 1515 O O . VAL A 1 190 ? -18.773 16.639 71.058 1.00 70.50 190 VAL A O 1
ATOM 1518 N N . GLY A 1 191 ? -17.859 18.363 69.959 1.00 63.06 191 GLY A N 1
ATOM 1519 C CA . GLY A 1 191 ? -17.423 19.094 71.156 1.00 63.06 191 GLY A CA 1
ATOM 1520 C C . GLY A 1 191 ? -18.538 19.842 71.901 1.00 63.06 191 GLY A C 1
ATOM 1521 O O . GLY A 1 191 ? -18.363 20.159 73.076 1.00 63.06 191 GLY A O 1
ATOM 1522 N N . GLY A 1 192 ? -19.674 20.106 71.245 1.00 56.69 192 GLY A N 1
ATOM 1523 C CA . GLY A 1 192 ? -20.826 20.823 71.811 1.00 56.69 192 GLY A CA 1
ATOM 1524 C C . GLY A 1 192 ? -21.851 19.958 72.559 1.00 56.69 192 GLY A C 1
ATOM 1525 O O . GLY A 1 192 ? -22.799 20.503 73.116 1.00 56.69 192 GLY A O 1
ATOM 1526 N N . MET A 1 193 ? -21.686 18.630 72.590 1.00 52.88 193 MET A N 1
ATOM 1527 C CA . MET A 1 193 ? -22.572 17.686 73.300 1.00 52.88 193 MET A CA 1
ATOM 1528 C C . MET A 1 193 ? -22.070 17.330 74.714 1.00 52.88 193 MET A C 1
ATOM 1530 O O . MET A 1 193 ? -22.023 16.157 75.094 1.00 52.88 193 MET A O 1
ATOM 1534 N N . ARG A 1 194 ? -21.684 18.333 75.508 1.00 44.91 194 ARG A N 1
ATOM 1535 C CA . ARG A 1 194 ? -21.406 18.185 76.946 1.00 44.91 194 ARG A CA 1
ATOM 1536 C C . ARG A 1 194 ? -22.119 19.244 77.763 1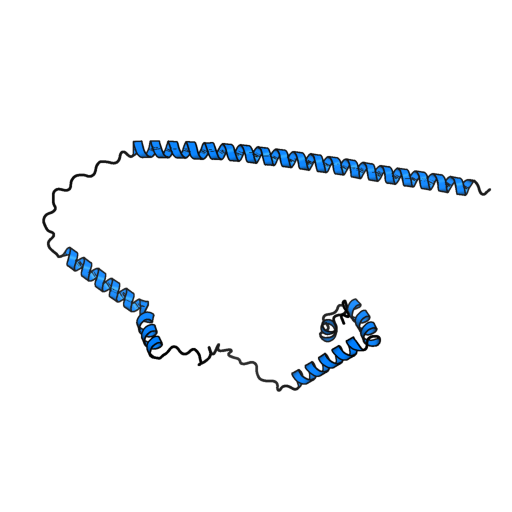.00 44.91 194 ARG A C 1
ATOM 1538 O O . ARG A 1 194 ? -22.076 20.419 77.345 1.00 44.91 194 ARG A O 1
#

Secondary structure (DSSP, 8-state):
---TT--HHHHHHT-S-HHHHHHHHHHHHH-HHHHHHHHHHHHHHHHHHHS--PPP-S-------GGGPPPHHHHHHHHHHTTHHHHHHHHHHHHHHHHHHHHHSPPPPPP--PPPPPP-HHHHHHHHHHHHHHHHHHHHHHHHHHHHHHHHHHHHHHHHHHHHHHHHHHHHHHHHHHHHHHHHHHHHHHHT--